Protein AF-A0A6B0X212-F1 (afdb_monomer_lite)

Secondary structure (DSSP, 8-state):
-EEEEEEEEETTEEEEEEEEEEE---SS-EEEEEEEEEES-TT-----EEEE-EEETTTTEEEEEEEE-TTSPPEEEEEEEEEEEETT--EEEEE---TT--SS--SS---PPPPEEEE--SS---SPPEE-GGG-EEEEEESSSSS--S-EEEEEEEEEE-SSS-EEEEEEEEEPTTS-EEEEEEE--HHHHT-SS-SS-TTS-EEEEEEEEEPTTPPPS--EEEEEEEEETT--EEEEE---------------

pLDDT: mean 88.25, std 13.54, range [43.78, 98.25]

Sequence (256 aa):
MKLSLSDAEENGRPYQIVTASWLILEENGIDNVAAALNDQDPETYSRGAWDWGSFDEQTGRATASLIVPDYYVGGMWEVNYIFMQDMALNGRGVYFTRPDHALGEEDIVTDENPATIEIKTKNPDTTPPILDLNRITIAAEPTNPTAPNGETKVDITFRVKDDISGYNSADLWLRDPQGVEHFNGHWISNEEFYKVYFTGDPTAWATYKQTIILPVGSAPGTWGLSEMVVYDKAHNMFRADFTEIVRFEVDSASAK

Foldseek 3Di:
DDWDKDWDDDPNFIWIKIKDKDADDDDQAWDWKKWWKADPDPLALLGTQIFIWDADPVRRMIIGIGIGGLQADWFKMWTQKMKTAGPVGDIDMAGQDDLVDDPDPDPDSPHHHTDIDTGDHDRHDRDAKDWDPVAWDKDKDAPDPVDRQQWIKIKIKTKIAGQAQAWFKKWWWKAAPVRDTDIDIGGDDPVQNPDLGHDDHRRDMDMDMDIDIGDGPGDDDDMDGQKMWTAGSSGHIDIDGPDDDDDDDDDPDDDD

Radius of gyration: 23.56 Å; chains: 1; bounding box: 58×48×90 Å

Structure (mmCIF, N/CA/C/O backbone):
data_AF-A0A6B0X212-F1
#
_entry.id   AF-A0A6B0X212-F1
#
loop_
_atom_site.group_PDB
_atom_site.id
_atom_site.type_symbol
_atom_site.label_atom_id
_atom_site.label_alt_id
_atom_site.label_comp_id
_atom_site.label_asym_id
_atom_site.label_entity_id
_atom_site.label_seq_id
_atom_site.pdbx_PDB_ins_code
_atom_site.Cartn_x
_atom_site.Cartn_y
_atom_site.Cartn_z
_atom_site.occupancy
_atom_site.B_iso_or_equiv
_atom_site.auth_seq_id
_atom_site.auth_comp_id
_atom_site.auth_asym_id
_atom_site.auth_atom_id
_atom_site.pdbx_PDB_model_num
ATOM 1 N N . MET A 1 1 ? -17.410 -8.333 20.102 1.00 88.69 1 MET A N 1
ATOM 2 C CA . MET A 1 1 ? -16.504 -7.185 19.849 1.00 88.69 1 MET A CA 1
ATOM 3 C C . MET A 1 1 ? -17.157 -5.858 20.237 1.00 88.69 1 MET A C 1
ATOM 5 O O . MET A 1 1 ? -18.380 -5.802 20.292 1.00 88.69 1 MET A O 1
ATOM 9 N N . LYS A 1 2 ? -16.382 -4.803 20.518 1.00 93.88 2 LYS A N 1
ATOM 10 C CA . LYS A 1 2 ? -16.868 -3.420 20.672 1.00 93.88 2 LYS A CA 1
ATOM 11 C C . LYS A 1 2 ? -16.060 -2.478 19.784 1.00 93.88 2 LYS A C 1
ATOM 13 O O . LYS A 1 2 ? -14.852 -2.655 19.675 1.00 93.88 2 LYS A O 1
ATOM 18 N N . LEU A 1 3 ? -16.732 -1.482 19.214 1.00 96.31 3 LEU A N 1
ATOM 19 C CA . LEU A 1 3 ? -16.112 -0.414 18.435 1.00 96.31 3 LEU A CA 1
ATOM 20 C C . LEU A 1 3 ? -16.367 0.935 19.100 1.00 96.31 3 LEU A C 1
ATOM 22 O O . LEU A 1 3 ? -17.438 1.160 19.669 1.00 96.31 3 LEU A O 1
ATOM 26 N N . SER A 1 4 ? -15.390 1.827 19.008 1.00 96.62 4 SER A N 1
ATOM 27 C CA . SER A 1 4 ? -15.535 3.238 19.356 1.00 96.62 4 SER A CA 1
ATOM 28 C C . SER A 1 4 ? -14.856 4.112 18.315 1.00 96.62 4 SER A C 1
ATOM 30 O O . SER A 1 4 ? -13.879 3.692 17.701 1.00 96.62 4 SER A O 1
ATOM 32 N N . LEU A 1 5 ? -15.370 5.327 18.150 1.00 96.44 5 LEU A N 1
ATOM 33 C CA . LEU A 1 5 ? -14.860 6.312 17.206 1.00 96.44 5 LEU A CA 1
ATOM 34 C C . LEU A 1 5 ? -14.248 7.484 17.968 1.00 96.44 5 LEU A C 1
ATOM 36 O O . LEU A 1 5 ? -14.839 7.971 18.936 1.00 96.44 5 LEU A O 1
ATOM 40 N N . SER A 1 6 ? -13.101 7.953 17.502 1.00 96.69 6 SER A N 1
ATOM 41 C CA . SER A 1 6 ? -12.493 9.211 17.932 1.00 96.69 6 SER A CA 1
ATOM 42 C C . SER A 1 6 ? -11.953 9.973 16.732 1.00 96.69 6 SER A C 1
ATOM 44 O O . SER A 1 6 ? -11.585 9.361 15.733 1.00 96.69 6 SER A O 1
ATOM 46 N N . ASP A 1 7 ? -11.864 11.292 16.851 1.00 95.69 7 ASP A N 1
ATOM 47 C CA . ASP A 1 7 ? -11.245 12.139 15.835 1.00 95.69 7 ASP A CA 1
ATOM 48 C C . ASP A 1 7 ? -9.779 12.420 16.192 1.00 95.69 7 ASP A C 1
ATOM 50 O O . ASP A 1 7 ? -9.415 12.538 17.366 1.00 95.69 7 ASP A O 1
ATOM 54 N N . ALA A 1 8 ? -8.949 12.554 15.166 1.00 95.69 8 ALA A N 1
ATOM 55 C CA . ALA A 1 8 ? -7.549 12.937 15.251 1.00 95.69 8 ALA A CA 1
ATOM 56 C C . ALA A 1 8 ? -7.197 13.880 14.090 1.00 95.69 8 ALA A C 1
ATOM 58 O O . ALA A 1 8 ? -8.024 14.159 13.220 1.00 95.69 8 ALA A O 1
ATOM 59 N N . GLU A 1 9 ? -5.976 14.408 14.082 1.00 95.06 9 GLU A N 1
ATOM 60 C CA . GLU A 1 9 ? -5.502 15.284 13.013 1.00 95.06 9 GLU A CA 1
ATOM 61 C C . GLU A 1 9 ? -4.035 15.030 12.671 1.00 95.06 9 GLU A C 1
ATOM 63 O O . GLU A 1 9 ? -3.225 14.684 13.529 1.00 95.06 9 GLU A O 1
ATOM 68 N N . GLU A 1 10 ? -3.693 15.221 11.400 1.00 94.19 10 GLU A N 1
ATOM 69 C CA . GLU A 1 10 ? -2.319 15.249 10.909 1.00 94.19 10 GLU A CA 1
ATOM 70 C C . GLU A 1 10 ? -2.162 16.507 10.052 1.00 94.19 10 GLU A C 1
ATOM 72 O O . GLU A 1 10 ? -2.897 16.715 9.087 1.00 94.19 10 GLU A O 1
ATOM 77 N N . ASN A 1 11 ? -1.235 17.392 10.430 1.00 89.38 11 ASN A N 1
ATOM 78 C CA . ASN A 1 11 ? -0.979 18.658 9.728 1.00 89.38 11 ASN A CA 1
ATOM 79 C C . ASN A 1 11 ? -2.241 19.525 9.507 1.00 89.38 11 ASN A C 1
ATOM 81 O O . ASN A 1 11 ? -2.377 20.194 8.483 1.00 89.38 11 ASN A O 1
ATOM 85 N N . GLY A 1 12 ? -3.176 19.512 10.465 1.00 89.56 12 GLY A N 1
ATOM 86 C CA . GLY A 1 12 ? -4.436 20.263 10.402 1.00 89.56 12 GLY A CA 1
ATOM 87 C C . GLY A 1 12 ? -5.517 19.640 9.511 1.00 89.56 12 GLY A C 1
ATOM 88 O O . GLY A 1 12 ? -6.580 20.239 9.342 1.00 89.56 12 GLY A O 1
ATOM 89 N N . ARG A 1 13 ? -5.278 18.449 8.946 1.00 91.50 13 ARG A N 1
ATOM 90 C CA . ARG A 1 13 ? -6.300 17.647 8.266 1.00 91.50 13 ARG A CA 1
ATOM 91 C C . ARG A 1 13 ? -6.891 16.626 9.245 1.00 91.50 13 ARG A C 1
ATOM 93 O O . ARG A 1 13 ? -6.128 15.846 9.820 1.00 91.50 13 ARG A O 1
ATOM 100 N N . PRO A 1 14 ? -8.218 16.614 9.453 1.00 93.38 14 PRO A N 1
ATOM 101 C CA . PRO A 1 14 ? -8.852 15.693 10.389 1.00 93.38 14 PRO A CA 1
ATOM 102 C C . PRO A 1 14 ? -8.937 14.286 9.797 1.00 93.38 14 PRO A C 1
ATOM 104 O O . PRO A 1 14 ? -9.169 14.144 8.604 1.00 93.38 14 PRO A O 1
ATOM 107 N N . TYR A 1 15 ? -8.816 13.252 10.617 1.00 94.12 15 TYR A N 1
ATOM 108 C CA . TYR A 1 15 ? -9.153 11.869 10.271 1.00 94.12 15 TYR A CA 1
ATOM 109 C C . TYR A 1 15 ? -9.834 11.195 11.462 1.00 94.12 15 TYR A C 1
ATOM 111 O O . TYR A 1 15 ? -9.840 11.734 12.570 1.00 94.12 15 TYR A O 1
ATOM 119 N N . GLN A 1 16 ? -10.431 10.028 11.242 1.00 94.75 16 GLN A N 1
ATOM 120 C CA . GLN A 1 16 ? -11.093 9.269 12.298 1.00 94.75 16 GLN A CA 1
ATOM 121 C C . GLN A 1 16 ? -10.261 8.042 12.674 1.00 94.75 16 GLN A C 1
ATOM 123 O O . GLN A 1 16 ? -9.522 7.499 11.857 1.00 94.75 16 GLN A O 1
ATOM 128 N N . ILE A 1 17 ? -10.379 7.597 13.920 1.00 95.75 17 ILE A N 1
ATOM 129 C CA . ILE A 1 17 ? -9.787 6.352 14.409 1.00 95.75 17 ILE A CA 1
ATOM 130 C C . ILE A 1 17 ? -10.921 5.484 14.932 1.00 95.75 17 ILE A C 1
ATOM 132 O O . ILE A 1 17 ? -11.669 5.892 15.827 1.00 95.75 17 ILE A O 1
ATOM 136 N N . VAL A 1 18 ? -11.028 4.278 14.384 1.00 96.38 18 VAL A N 1
ATOM 137 C CA . VAL A 1 18 ? -11.911 3.233 14.891 1.00 96.38 18 VAL A CA 1
ATOM 138 C C . VAL A 1 18 ? -11.101 2.336 15.811 1.00 96.38 18 VAL A C 1
ATOM 140 O O . VAL A 1 18 ? -10.239 1.582 15.369 1.00 96.38 18 VAL A O 1
ATOM 143 N N . THR A 1 19 ? -11.389 2.383 17.107 1.00 97.25 19 THR A N 1
ATOM 144 C CA . THR A 1 19 ? -10.794 1.442 18.056 1.00 97.25 19 THR A CA 1
ATOM 145 C C . THR A 1 19 ? -11.654 0.190 18.128 1.00 97.25 19 THR A C 1
ATOM 147 O O . THR A 1 19 ? -12.768 0.219 18.661 1.00 97.25 19 THR A O 1
ATOM 150 N N . ALA A 1 20 ? -11.128 -0.921 17.618 1.00 96.69 20 ALA A N 1
ATOM 151 C CA . ALA A 1 20 ? -11.705 -2.244 17.809 1.00 96.69 20 ALA A CA 1
ATOM 152 C C . ALA A 1 20 ? -11.208 -2.834 19.128 1.00 96.69 20 ALA A C 1
ATOM 154 O O . ALA A 1 20 ? -10.014 -2.811 19.408 1.00 96.69 20 ALA A O 1
ATOM 155 N N . SER A 1 21 ? -12.118 -3.366 19.946 1.00 96.69 21 SER A N 1
ATOM 156 C CA . SER A 1 21 ? -11.783 -3.983 21.228 1.00 96.69 21 SER A CA 1
ATOM 157 C C . SER A 1 21 ? -12.517 -5.299 21.455 1.00 96.69 21 SER A C 1
ATOM 159 O O . SER A 1 21 ? -13.740 -5.401 21.295 1.00 96.69 21 SER A O 1
ATOM 161 N N . TRP A 1 22 ? -11.776 -6.312 21.891 1.00 95.00 22 TRP A N 1
ATOM 162 C CA . TRP A 1 22 ? -12.303 -7.634 22.217 1.00 95.00 22 TRP A CA 1
ATOM 163 C C . TRP A 1 22 ? -11.584 -8.232 23.426 1.00 95.00 22 TRP A C 1
ATOM 165 O O . TRP A 1 22 ? -10.601 -7.680 23.918 1.00 95.00 22 TRP A O 1
ATOM 175 N N . LEU A 1 23 ? -12.147 -9.311 23.966 1.00 94.44 23 LEU A N 1
ATOM 176 C CA . LEU A 1 23 ? -11.561 -10.042 25.084 1.00 94.44 23 LEU A CA 1
ATOM 177 C C . LEU A 1 23 ? -10.884 -11.299 24.553 1.00 94.44 23 LEU A C 1
ATOM 179 O O . LEU A 1 23 ? -11.430 -11.949 23.662 1.00 94.44 23 LEU A O 1
ATOM 183 N N . ILE A 1 24 ? -9.737 -11.634 25.130 1.00 92.38 24 ILE A N 1
ATOM 184 C CA . ILE A 1 24 ? -9.010 -12.868 24.851 1.00 92.38 24 ILE A CA 1
ATOM 185 C C . ILE A 1 24 ? -8.876 -13.637 26.162 1.00 92.38 24 ILE A C 1
ATOM 187 O O . ILE A 1 24 ? -8.541 -13.064 27.199 1.00 92.38 24 ILE A O 1
ATOM 191 N N . LEU A 1 25 ? -9.175 -14.932 26.109 1.00 88.94 25 LEU A N 1
ATOM 192 C CA . LEU A 1 25 ? -8.943 -15.867 27.202 1.00 88.94 25 LEU A CA 1
ATOM 193 C C . LEU A 1 25 ? -7.722 -16.706 26.831 1.00 88.94 25 LEU A C 1
ATOM 195 O O . LEU A 1 25 ? -7.846 -17.652 26.061 1.00 88.94 25 LEU A O 1
ATOM 199 N N . GLU A 1 26 ? -6.563 -16.322 27.353 1.00 86.94 26 GLU A N 1
ATOM 200 C CA . GLU A 1 26 ? -5.292 -17.016 27.149 1.00 86.94 26 GLU A CA 1
ATOM 201 C C . GLU A 1 26 ? -4.531 -17.058 28.477 1.00 86.94 26 GLU A C 1
ATOM 203 O O . GLU A 1 26 ? -4.425 -16.044 29.168 1.00 86.94 26 GLU A O 1
ATOM 208 N N . GLU A 1 27 ? -4.029 -18.234 28.850 1.00 85.12 27 GLU A N 1
ATOM 209 C CA . GLU A 1 27 ? -3.325 -18.453 30.120 1.00 85.12 27 GLU A CA 1
ATOM 210 C C . GLU A 1 27 ? -1.816 -18.198 29.998 1.00 85.12 27 GLU A C 1
ATOM 212 O O . GLU A 1 27 ? -1.161 -17.891 30.994 1.00 85.12 27 GLU A O 1
ATOM 217 N N . ASN A 1 28 ? -1.262 -18.299 28.787 1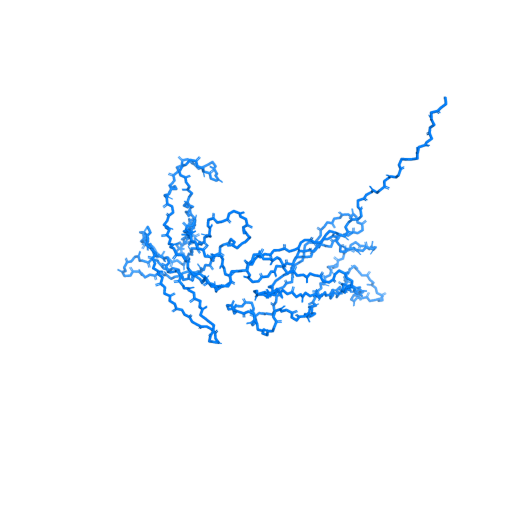.00 87.00 28 ASN A N 1
ATOM 218 C CA . ASN A 1 28 ? 0.176 -18.232 28.517 1.00 87.00 28 ASN A CA 1
ATOM 219 C C . ASN A 1 28 ? 0.649 -16.865 27.992 1.00 87.00 28 ASN A C 1
ATOM 221 O O . ASN A 1 28 ? 1.817 -16.718 27.631 1.00 87.00 28 ASN A O 1
ATOM 225 N N . GLY A 1 29 ? -0.238 -15.866 27.970 1.00 90.25 29 GLY A N 1
ATOM 226 C CA . GLY A 1 29 ? 0.038 -14.528 27.447 1.00 90.25 29 GLY A CA 1
ATOM 227 C C . GLY A 1 29 ? -0.115 -14.416 25.927 1.00 90.25 29 GLY A C 1
ATOM 228 O O . GLY A 1 29 ? -0.214 -15.410 25.207 1.00 90.25 29 GLY A O 1
ATOM 229 N N . ILE A 1 30 ? -0.132 -13.176 25.443 1.00 95.38 30 ILE A N 1
ATOM 230 C CA . ILE A 1 30 ? -0.378 -12.827 24.039 1.00 95.38 30 ILE A CA 1
ATOM 231 C C . ILE A 1 30 ? 0.830 -12.082 23.481 1.00 95.38 30 ILE A C 1
ATOM 233 O O . ILE A 1 30 ? 1.271 -11.104 24.078 1.00 95.38 30 ILE A O 1
ATOM 237 N N . ASP A 1 31 ? 1.326 -12.543 22.334 1.00 94.81 31 ASP A N 1
ATOM 238 C CA . ASP A 1 31 ? 2.423 -11.905 21.604 1.00 94.81 31 ASP A CA 1
ATOM 239 C C . ASP A 1 31 ? 1.881 -10.788 20.710 1.00 94.81 31 ASP A C 1
ATOM 241 O O . ASP A 1 31 ? 2.249 -9.625 20.857 1.00 94.81 31 ASP A O 1
ATOM 245 N N . ASN A 1 32 ? 0.928 -11.119 19.830 1.00 95.38 32 ASN A N 1
ATOM 246 C CA . ASN A 1 32 ? 0.399 -10.175 18.850 1.00 95.38 32 ASN A CA 1
ATOM 247 C C . ASN A 1 32 ? -1.119 -10.253 18.725 1.00 95.38 32 ASN A C 1
ATOM 249 O O . ASN A 1 32 ? -1.733 -11.321 18.790 1.00 95.38 32 ASN A O 1
ATOM 253 N N . VAL A 1 33 ? -1.719 -9.098 18.453 1.00 96.81 33 VAL A N 1
ATOM 254 C CA . VAL A 1 33 ? -3.123 -8.969 18.065 1.00 96.81 33 VAL A CA 1
ATOM 255 C C . VAL A 1 33 ? -3.237 -8.005 16.899 1.00 96.81 33 VAL A C 1
ATOM 257 O O . VAL A 1 33 ? -2.440 -7.080 16.793 1.00 96.81 33 VAL A O 1
ATOM 260 N N . ALA A 1 34 ? -4.226 -8.188 16.036 1.00 96.62 34 ALA A N 1
ATOM 261 C CA . ALA A 1 34 ? -4.519 -7.242 14.966 1.00 96.62 34 ALA A CA 1
ATOM 262 C C . ALA A 1 34 ? -5.995 -7.287 14.581 1.00 96.62 34 ALA A C 1
ATOM 264 O O . ALA A 1 34 ? -6.696 -8.255 14.891 1.00 96.62 34 ALA A O 1
ATOM 265 N N . ALA A 1 35 ? -6.456 -6.246 13.896 1.00 95.00 35 ALA A N 1
ATOM 266 C CA . ALA A 1 35 ? -7.803 -6.181 13.348 1.00 95.00 35 ALA A CA 1
ATOM 267 C C . ALA A 1 35 ? -7.795 -5.584 11.939 1.00 95.00 35 ALA A C 1
ATOM 269 O O . ALA A 1 35 ? -6.934 -4.767 11.611 1.00 95.00 35 ALA A O 1
ATOM 270 N N . ALA A 1 36 ? -8.785 -5.977 11.140 1.00 92.31 36 ALA A N 1
ATOM 271 C CA . ALA A 1 36 ? -9.079 -5.391 9.840 1.00 92.31 36 ALA A CA 1
ATOM 272 C C . ALA A 1 36 ? -10.505 -4.823 9.834 1.00 92.31 36 ALA A C 1
ATOM 274 O O . ALA A 1 36 ? -11.420 -5.440 10.387 1.00 92.31 36 ALA A O 1
ATOM 275 N N . LEU A 1 37 ? -10.687 -3.661 9.214 1.00 91.50 37 LEU A N 1
ATOM 276 C CA . LEU A 1 37 ? -11.970 -2.976 9.082 1.00 91.50 37 LEU A CA 1
ATOM 277 C C . LEU A 1 37 ? -12.198 -2.567 7.632 1.00 91.50 37 LEU A C 1
ATOM 279 O O . LEU A 1 37 ? -11.421 -1.783 7.096 1.00 91.50 37 LEU A O 1
ATOM 283 N N . ASN A 1 38 ? -13.294 -3.032 7.042 1.00 89.00 38 ASN A N 1
ATOM 284 C CA . ASN A 1 38 ? -13.667 -2.735 5.662 1.00 89.00 38 ASN A CA 1
ATOM 285 C C . ASN A 1 38 ? -14.917 -1.857 5.603 1.00 89.00 38 ASN A C 1
ATOM 287 O O . ASN A 1 38 ? -15.789 -1.952 6.470 1.00 89.00 38 ASN A O 1
ATOM 291 N N . ASP A 1 39 ? -15.034 -1.050 4.554 1.00 87.31 39 ASP A N 1
ATOM 292 C CA . ASP A 1 39 ? -16.306 -0.461 4.161 1.00 87.31 39 ASP A CA 1
ATOM 293 C C . ASP A 1 39 ? -17.233 -1.516 3.523 1.00 87.31 39 ASP A C 1
ATOM 295 O O . ASP A 1 39 ? -16.821 -2.627 3.177 1.00 87.31 39 ASP A O 1
ATOM 299 N N . GLN A 1 40 ? -18.515 -1.173 3.393 1.00 81.81 40 GLN A N 1
ATOM 300 C CA . GLN A 1 40 ? -19.524 -2.019 2.748 1.00 81.81 40 GLN A CA 1
ATOM 301 C C . GLN A 1 40 ? -19.828 -1.614 1.293 1.00 81.81 40 GLN A C 1
ATOM 303 O O . GLN A 1 40 ? -20.794 -2.129 0.724 1.00 81.81 40 GLN A O 1
ATOM 308 N N . ASP A 1 41 ? -19.069 -0.692 0.692 1.00 77.56 41 ASP A N 1
ATOM 309 C CA . ASP A 1 41 ? -19.287 -0.235 -0.680 1.00 77.56 41 ASP A CA 1
ATOM 310 C C . ASP A 1 41 ? -18.523 -1.133 -1.677 1.00 77.56 41 ASP A C 1
ATOM 312 O O . ASP A 1 41 ? -17.294 -1.080 -1.775 1.00 77.56 41 ASP A O 1
ATOM 316 N N . PRO A 1 42 ? -19.227 -1.984 -2.450 1.00 69.94 42 PRO A N 1
ATOM 317 C CA . PRO A 1 42 ? -18.582 -2.924 -3.363 1.00 69.94 42 PRO A CA 1
ATOM 318 C C . PRO A 1 42 ? -17.893 -2.245 -4.554 1.00 69.94 42 PRO A C 1
ATOM 320 O O . PRO A 1 42 ? -17.119 -2.909 -5.246 1.00 69.94 42 PRO A O 1
ATOM 323 N N . GLU A 1 43 ? -18.181 -0.967 -4.809 1.00 69.12 43 GLU A N 1
ATOM 324 C CA . GLU A 1 43 ? -17.611 -0.201 -5.919 1.00 69.12 43 GLU A CA 1
ATOM 325 C C . GLU A 1 43 ? -16.242 0.404 -5.571 1.00 69.12 43 GLU A C 1
ATOM 327 O O . GLU A 1 43 ? -15.585 0.972 -6.444 1.00 69.12 43 GLU A O 1
ATOM 332 N N . THR A 1 44 ? -15.786 0.277 -4.320 1.00 64.62 44 THR A N 1
ATOM 333 C CA . THR A 1 44 ? -14.507 0.839 -3.877 1.00 64.62 44 THR A CA 1
ATOM 334 C C . THR A 1 44 ? -13.416 -0.226 -3.767 1.00 64.62 44 THR A C 1
ATOM 336 O O . THR A 1 44 ? -13.650 -1.412 -3.497 1.00 64.62 44 THR A O 1
ATOM 339 N N . TYR A 1 45 ? -12.175 0.213 -3.977 1.00 59.94 45 TYR A N 1
ATOM 340 C CA . TYR A 1 45 ? -10.981 -0.581 -3.686 1.00 59.94 45 TYR A CA 1
ATOM 341 C C . TYR A 1 45 ? -10.407 -0.282 -2.296 1.00 59.94 45 TYR A C 1
ATOM 343 O O . TYR A 1 45 ? -9.402 -0.893 -1.929 1.00 59.94 45 TYR A O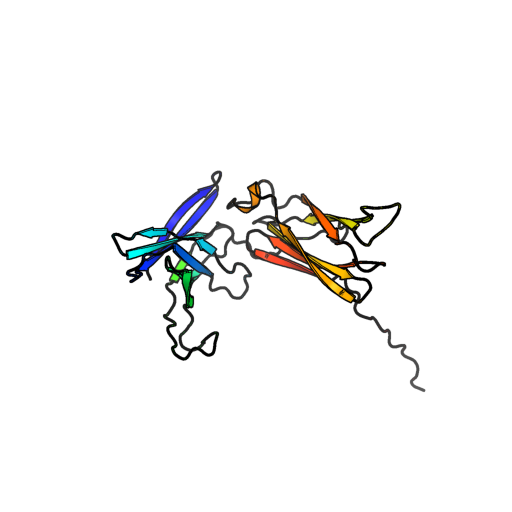 1
ATOM 351 N N . SER A 1 46 ? -11.054 0.598 -1.516 1.00 56.22 46 SER A N 1
ATOM 352 C CA . SER A 1 46 ? -10.637 1.044 -0.178 1.00 56.22 46 SER A CA 1
ATOM 353 C C . SER A 1 46 ? -10.861 -0.036 0.886 1.00 56.22 46 SER A C 1
ATOM 355 O O . SER A 1 46 ? -11.468 0.160 1.932 1.00 56.22 46 SER A O 1
ATOM 357 N N . ARG A 1 47 ? -10.364 -1.239 0.607 1.00 63.59 47 ARG A N 1
ATOM 358 C CA . ARG A 1 47 ? -10.531 -2.403 1.460 1.00 63.59 47 ARG A CA 1
ATOM 359 C C . ARG A 1 47 ? -9.488 -2.360 2.556 1.00 63.59 47 ARG A C 1
ATOM 361 O O . ARG A 1 47 ? -8.332 -2.714 2.327 1.00 63.59 47 ARG A O 1
ATOM 368 N N . GLY A 1 48 ? -9.929 -2.003 3.750 1.00 71.00 48 GLY A N 1
ATOM 369 C CA . GLY A 1 48 ? -9.226 -2.393 4.956 1.00 71.00 48 GLY A CA 1
ATOM 370 C C . GLY A 1 48 ? -8.343 -1.302 5.523 1.00 71.00 48 GLY A C 1
ATOM 371 O O . GLY A 1 48 ? -7.213 -1.117 5.082 1.00 71.00 48 GLY A O 1
ATOM 372 N N . ALA A 1 49 ? -8.794 -0.688 6.611 1.00 79.56 49 ALA A N 1
ATOM 373 C CA . ALA A 1 49 ? -7.850 -0.266 7.630 1.00 79.56 49 ALA A CA 1
ATOM 374 C C . ALA A 1 49 ? -7.370 -1.529 8.363 1.00 79.56 49 ALA A C 1
ATOM 376 O O . ALA A 1 49 ? -8.185 -2.303 8.869 1.00 79.56 49 ALA A O 1
ATOM 377 N N . TRP A 1 50 ? -6.058 -1.748 8.406 1.00 90.06 50 TRP A N 1
ATOM 378 C CA . TRP A 1 50 ? -5.424 -2.811 9.184 1.00 90.06 50 TRP A CA 1
ATOM 379 C C . TRP A 1 50 ? -4.453 -2.187 10.170 1.00 90.06 50 TRP A C 1
ATOM 381 O O . TRP A 1 50 ? -3.654 -1.335 9.783 1.00 90.06 50 TRP A O 1
ATOM 391 N N . ASP A 1 51 ? -4.475 -2.654 11.415 1.00 93.62 51 ASP A N 1
ATOM 392 C CA . ASP A 1 51 ? -3.440 -2.288 12.372 1.00 93.62 51 ASP A CA 1
ATOM 393 C C . ASP A 1 51 ? -3.128 -3.424 13.345 1.00 93.62 51 ASP A C 1
ATOM 395 O O . ASP A 1 51 ? -3.999 -4.222 13.722 1.00 93.62 51 ASP A O 1
ATOM 399 N N . TRP A 1 52 ? -1.866 -3.458 13.768 1.00 95.25 52 TRP A N 1
ATOM 400 C CA . TRP A 1 52 ? -1.456 -4.232 14.927 1.00 95.25 52 TRP A CA 1
ATOM 401 C C . TRP A 1 52 ? -1.963 -3.537 16.185 1.00 95.25 52 TRP A C 1
ATOM 403 O O . TRP A 1 52 ? -1.958 -2.317 16.312 1.00 95.25 52 TRP A O 1
ATOM 413 N N . GLY A 1 53 ? -2.440 -4.332 17.125 1.00 95.12 53 GLY A N 1
ATOM 414 C CA . GLY A 1 53 ? -2.998 -3.846 18.366 1.00 95.12 53 GLY A CA 1
ATOM 415 C C . GLY A 1 53 ? -2.092 -4.084 19.564 1.00 95.12 53 GLY A C 1
ATOM 416 O O . GLY A 1 53 ? -0.945 -4.513 19.465 1.00 95.12 53 GLY A O 1
ATOM 417 N N . SER A 1 54 ? -2.660 -3.828 20.730 1.00 96.00 54 SER A N 1
ATOM 418 C CA . SER A 1 54 ? -2.069 -4.099 22.031 1.00 96.00 54 SER A CA 1
ATOM 419 C C . SER A 1 54 ? -2.992 -4.982 22.860 1.00 96.00 54 SER A C 1
ATOM 421 O O . SER A 1 54 ? -4.210 -5.008 22.656 1.00 96.00 54 SER A O 1
ATOM 423 N N . PHE A 1 55 ? -2.402 -5.707 23.807 1.00 96.25 55 PHE A N 1
ATOM 424 C CA . PHE A 1 55 ? -3.112 -6.550 24.757 1.00 96.25 55 PHE A CA 1
ATOM 425 C C . PHE A 1 55 ? -2.820 -6.102 26.190 1.00 96.25 55 PHE A C 1
ATOM 427 O O . PHE A 1 55 ? -1.671 -5.876 26.564 1.00 96.25 55 PHE A O 1
ATOM 434 N N . ASP A 1 56 ? -3.873 -5.975 26.991 1.00 94.75 56 ASP A N 1
ATOM 435 C CA . ASP A 1 56 ? -3.800 -5.713 28.423 1.00 94.75 56 ASP A CA 1
ATOM 436 C C . ASP A 1 56 ? -4.096 -7.001 29.202 1.00 94.75 56 ASP A C 1
ATOM 438 O O . ASP A 1 56 ? -5.250 -7.432 29.299 1.00 94.75 56 ASP A O 1
ATOM 442 N N . GLU A 1 57 ? -3.052 -7.587 29.793 1.00 91.06 57 GLU A N 1
ATOM 443 C CA . GLU A 1 57 ? -3.125 -8.819 30.588 1.00 91.06 57 GLU A CA 1
ATOM 444 C C . GLU A 1 57 ? -4.020 -8.692 31.829 1.00 91.06 57 GLU A C 1
ATOM 446 O O . GLU A 1 57 ? -4.634 -9.671 32.248 1.00 91.06 57 GLU A O 1
ATOM 451 N N . GLN A 1 58 ? -4.135 -7.499 32.428 1.00 90.75 58 GLN A N 1
ATOM 452 C CA . GLN A 1 58 ? -4.920 -7.321 33.656 1.00 90.75 58 GLN A CA 1
ATOM 453 C C . GLN A 1 58 ? -6.419 -7.404 33.382 1.00 90.75 58 GLN A C 1
ATOM 455 O O . GLN A 1 58 ? -7.190 -7.862 34.228 1.00 90.75 58 GLN A O 1
ATOM 460 N N . THR A 1 59 ? -6.837 -6.929 32.209 1.00 93.50 59 THR A N 1
ATOM 461 C CA . THR A 1 59 ? -8.246 -6.899 31.806 1.00 93.50 59 THR A CA 1
ATOM 462 C C . THR A 1 59 ? -8.603 -7.970 30.776 1.00 93.50 59 THR A C 1
ATOM 464 O O . THR A 1 59 ? -9.789 -8.148 30.484 1.00 93.50 59 THR A O 1
ATOM 467 N N . GLY A 1 60 ? -7.605 -8.678 30.236 1.00 93.81 60 GLY A N 1
ATOM 468 C CA . GLY A 1 60 ? -7.755 -9.641 29.145 1.00 93.81 60 GLY A CA 1
ATOM 469 C C . GLY A 1 60 ? -8.218 -8.987 27.842 1.00 93.81 60 GLY A C 1
ATOM 470 O O . GLY A 1 60 ? -8.905 -9.622 27.041 1.00 93.81 60 GLY A O 1
ATOM 471 N N . ARG A 1 61 ? -7.941 -7.691 27.651 1.00 96.12 61 ARG A N 1
ATOM 472 C CA . ARG A 1 61 ? -8.503 -6.892 26.558 1.00 96.12 61 ARG A CA 1
ATOM 473 C C . ARG A 1 61 ? -7.468 -6.635 25.477 1.00 96.12 61 ARG A C 1
ATOM 475 O O . ARG A 1 61 ? -6.428 -6.048 25.741 1.00 96.12 61 ARG A O 1
ATOM 482 N N . ALA A 1 62 ? -7.823 -6.984 24.248 1.00 96.94 62 ALA A N 1
ATOM 483 C CA . ALA A 1 62 ? -7.114 -6.561 23.053 1.00 96.94 62 ALA A CA 1
ATOM 484 C C . ALA A 1 62 ? -7.751 -5.296 22.461 1.00 96.94 62 ALA A C 1
ATOM 486 O O . ALA A 1 62 ? -8.977 -5.109 22.531 1.00 96.94 62 ALA A O 1
ATOM 487 N N . THR A 1 63 ? -6.918 -4.434 21.882 1.00 97.31 63 THR A N 1
ATOM 488 C CA . THR A 1 63 ? -7.332 -3.216 21.175 1.00 97.31 63 THR A CA 1
ATOM 489 C C . THR A 1 63 ? -6.490 -2.968 19.934 1.00 97.31 63 THR A C 1
ATOM 491 O O . THR A 1 63 ? -5.273 -3.034 20.034 1.00 97.31 63 THR A O 1
ATOM 494 N N . ALA A 1 64 ? -7.109 -2.605 18.811 1.00 97.25 64 ALA A N 1
ATOM 495 C CA . ALA A 1 64 ? -6.428 -2.143 17.595 1.00 97.25 64 ALA A CA 1
ATOM 496 C C . ALA A 1 64 ? -7.007 -0.792 17.141 1.00 97.25 64 ALA A C 1
ATOM 498 O O . ALA A 1 64 ? -8.219 -0.578 17.256 1.00 97.25 64 ALA A O 1
ATOM 499 N N . SER A 1 65 ? -6.148 0.110 16.657 1.00 96.31 65 SER A N 1
ATOM 500 C CA . SER A 1 65 ? -6.502 1.489 16.291 1.00 96.31 65 SER A CA 1
ATOM 501 C C . SER A 1 65 ? -6.493 1.662 14.777 1.00 96.31 65 SER A C 1
ATOM 503 O O . SER A 1 65 ? -5.470 1.917 14.162 1.00 96.31 65 SER A O 1
ATOM 505 N N . LEU A 1 66 ? -7.662 1.544 14.165 1.00 95.00 66 LEU A N 1
ATOM 506 C CA . LEU A 1 66 ? -7.800 1.500 12.716 1.00 95.00 66 LEU A CA 1
ATOM 507 C C . LEU A 1 66 ? -8.008 2.923 12.191 1.00 95.00 66 LEU A C 1
ATOM 509 O O . LEU A 1 66 ? -9.020 3.562 12.491 1.00 95.00 66 LEU A O 1
ATOM 513 N N . ILE A 1 67 ? -7.020 3.437 11.460 1.00 93.81 67 ILE A N 1
ATOM 514 C CA . ILE A 1 67 ? -7.029 4.799 10.915 1.00 93.81 67 ILE A CA 1
ATOM 515 C C . ILE A 1 67 ? -7.960 4.862 9.702 1.00 93.81 67 ILE A C 1
ATOM 517 O O . ILE A 1 67 ? -7.850 4.058 8.782 1.00 93.81 67 ILE A O 1
ATOM 521 N N . VAL A 1 68 ? -8.849 5.853 9.696 1.00 93.44 68 VAL A N 1
ATOM 522 C CA . VAL A 1 68 ? -9.813 6.130 8.628 1.00 93.44 68 VAL A CA 1
ATOM 523 C C . VAL A 1 68 ? -9.628 7.585 8.169 1.00 93.44 68 VAL A C 1
ATOM 525 O O . VAL A 1 68 ? -10.175 8.508 8.787 1.00 93.44 68 VAL A O 1
ATOM 528 N N . PRO A 1 69 ? -8.806 7.823 7.130 1.00 93.50 69 PRO A N 1
ATOM 529 C CA . PRO A 1 69 ? -8.570 9.149 6.560 1.00 93.50 69 PRO A CA 1
ATOM 530 C C . PRO A 1 69 ? -9.838 9.799 5.986 1.00 93.50 69 PRO A C 1
ATOM 532 O O . PRO A 1 69 ? -10.812 9.123 5.659 1.00 93.50 69 PRO A O 1
ATOM 535 N N . ASP A 1 70 ? -9.819 11.122 5.790 1.00 92.50 70 ASP A N 1
ATOM 536 C CA . ASP A 1 70 ? -10.964 11.860 5.227 1.00 92.50 70 ASP A CA 1
ATOM 537 C C . ASP A 1 70 ? -11.281 11.551 3.754 1.00 92.50 70 ASP A C 1
ATOM 539 O O . ASP A 1 70 ? -12.358 11.933 3.279 1.00 92.50 70 ASP A O 1
ATOM 543 N N . TYR A 1 71 ? -10.360 10.861 3.076 1.00 92.44 71 TYR A N 1
ATOM 544 C CA . TYR A 1 71 ? -10.487 10.382 1.704 1.00 92.44 71 TYR A CA 1
ATOM 545 C C . TYR A 1 71 ? -11.005 8.950 1.581 1.00 92.44 71 TYR A C 1
ATOM 547 O O . TYR A 1 71 ? -11.264 8.495 0.476 1.00 92.44 71 TYR A O 1
ATOM 555 N N . TYR A 1 72 ? -11.221 8.236 2.684 1.00 91.88 72 TYR A N 1
ATOM 556 C CA . TYR A 1 72 ? -11.956 6.974 2.625 1.00 91.88 72 TYR A CA 1
ATOM 557 C C . TYR A 1 72 ? -13.449 7.221 2.388 1.00 91.88 72 TYR A C 1
ATOM 559 O O . TYR A 1 72 ? -13.985 8.290 2.703 1.00 91.88 72 TYR A O 1
ATOM 567 N N . VAL A 1 73 ? -14.148 6.234 1.831 1.00 89.31 73 VAL A N 1
ATOM 568 C CA . VAL A 1 73 ? -15.594 6.334 1.608 1.00 89.31 73 VAL A CA 1
ATOM 569 C C . VAL A 1 73 ? -16.339 6.248 2.940 1.00 89.31 73 VAL A C 1
ATOM 571 O O . VAL A 1 73 ? -16.133 5.347 3.751 1.00 89.31 73 VAL A O 1
ATOM 574 N N . GLY A 1 74 ? -17.199 7.232 3.203 1.00 90.25 74 GLY A N 1
ATOM 575 C CA . GLY A 1 74 ? -18.069 7.227 4.376 1.00 90.25 74 GLY A CA 1
ATOM 576 C C . GLY A 1 74 ? -19.180 6.186 4.242 1.00 90.25 74 GLY A C 1
ATOM 577 O O . GLY A 1 74 ? -19.525 5.764 3.144 1.00 90.25 74 GLY A O 1
ATOM 578 N N . GLY A 1 75 ? -19.792 5.796 5.355 1.00 91.12 75 GLY A N 1
ATOM 579 C CA . GLY A 1 75 ? -20.846 4.784 5.363 1.00 91.12 75 GLY A CA 1
ATOM 580 C C . GLY A 1 75 ? -20.701 3.816 6.524 1.00 91.12 75 GLY A C 1
ATOM 581 O O . GLY A 1 75 ? -20.056 4.119 7.526 1.00 91.12 75 GLY A O 1
ATOM 582 N N . MET A 1 76 ? -21.323 2.647 6.402 1.00 91.25 76 MET A N 1
ATOM 583 C CA . MET A 1 76 ? -21.166 1.585 7.391 1.00 91.25 76 MET A CA 1
ATOM 584 C C . MET A 1 76 ? -19.881 0.813 7.115 1.00 91.25 76 MET A C 1
ATOM 586 O O . MET A 1 76 ? -19.695 0.290 6.021 1.00 91.25 76 MET A O 1
ATOM 590 N N . TRP A 1 77 ? -19.021 0.750 8.124 1.00 91.62 77 TRP A N 1
ATOM 591 C CA . TRP A 1 77 ? -17.798 -0.042 8.126 1.00 91.62 77 TRP A CA 1
ATOM 592 C C . TRP A 1 77 ? -17.938 -1.188 9.117 1.00 91.62 77 TRP A C 1
ATOM 594 O O . TRP A 1 77 ? -18.652 -1.068 10.118 1.00 91.62 77 TRP A O 1
ATOM 604 N N . GLU A 1 78 ? -17.256 -2.294 8.856 1.00 90.06 78 GLU A N 1
ATOM 605 C CA . GLU A 1 78 ? -17.375 -3.523 9.625 1.00 90.06 78 GLU A CA 1
ATOM 606 C C . GLU A 1 78 ? -16.010 -4.150 9.910 1.00 90.06 78 GLU A C 1
ATOM 608 O O . GLU A 1 78 ? -15.129 -4.174 9.050 1.00 90.06 78 GLU A O 1
ATOM 613 N N . VAL A 1 79 ? -15.811 -4.641 11.138 1.00 90.75 79 VAL A N 1
ATOM 614 C CA . VAL A 1 79 ? -14.608 -5.421 11.459 1.00 90.75 79 VAL A CA 1
ATOM 615 C C . VAL A 1 79 ? -14.819 -6.817 10.916 1.00 90.75 79 VAL A C 1
ATOM 617 O O . VAL A 1 79 ? -15.595 -7.583 11.482 1.00 90.75 79 VAL A O 1
ATOM 620 N N . ASN A 1 80 ? -14.140 -7.132 9.819 1.00 87.06 80 ASN A N 1
ATOM 621 C CA . ASN A 1 80 ? -14.298 -8.390 9.096 1.00 87.06 80 ASN A CA 1
ATOM 622 C C . ASN A 1 80 ? -13.279 -9.452 9.528 1.00 87.06 80 ASN A C 1
ATOM 624 O O . ASN A 1 80 ? -13.427 -10.621 9.170 1.00 87.06 80 ASN A O 1
ATOM 628 N N . TYR A 1 81 ? -12.231 -9.067 10.261 1.00 88.75 81 TYR A N 1
ATOM 629 C CA . TYR A 1 81 ? -11.204 -10.001 10.705 1.00 88.75 81 TYR A CA 1
ATOM 630 C C . TYR A 1 81 ? -10.459 -9.517 11.951 1.00 88.75 81 TYR A C 1
ATOM 632 O O . TYR A 1 81 ? -10.157 -8.330 12.088 1.00 88.75 81 TYR A O 1
ATOM 640 N N . ILE A 1 82 ? -10.106 -10.457 12.828 1.00 92.25 82 ILE A N 1
ATOM 641 C CA . ILE A 1 82 ? -9.081 -10.273 13.861 1.00 92.25 82 ILE A CA 1
ATOM 642 C C . ILE A 1 82 ? -8.054 -11.393 13.817 1.00 92.25 82 ILE A C 1
ATOM 644 O O . ILE A 1 82 ? -8.363 -12.535 13.482 1.00 92.25 82 ILE A O 1
ATOM 648 N N . PHE A 1 83 ? -6.841 -11.067 14.241 1.00 92.81 83 PHE A N 1
ATOM 649 C CA . PHE A 1 83 ? -5.765 -12.018 14.466 1.00 92.81 83 PHE A CA 1
ATOM 650 C C . PHE A 1 83 ? -5.316 -11.964 15.920 1.00 92.81 83 PHE A C 1
ATOM 652 O O . PHE A 1 83 ? -5.263 -10.891 16.524 1.00 92.81 83 PHE A O 1
ATOM 659 N N . MET A 1 84 ? -5.001 -13.128 16.478 1.00 93.88 84 MET A N 1
ATOM 660 C CA . MET A 1 84 ? -4.482 -13.293 17.831 1.00 93.88 84 MET A CA 1
ATOM 661 C C . MET A 1 84 ? -3.392 -14.360 17.806 1.00 93.88 84 MET A C 1
ATOM 663 O O . MET A 1 84 ? -3.568 -15.400 17.172 1.00 93.88 84 MET A O 1
ATOM 667 N N . GLN A 1 85 ? -2.289 -14.116 18.503 1.00 94.50 85 GLN A N 1
ATOM 668 C CA . GLN A 1 85 ? -1.171 -15.045 18.611 1.00 94.50 85 GLN A CA 1
ATOM 669 C C . GLN A 1 85 ? -0.667 -15.091 20.049 1.00 94.50 85 GLN A C 1
ATOM 671 O O . GLN A 1 85 ? -0.423 -14.047 20.653 1.00 94.50 85 GLN A O 1
ATOM 676 N N . ASP A 1 86 ? -0.519 -16.297 20.590 1.00 94.25 86 ASP A N 1
ATOM 677 C CA . ASP A 1 86 ? 0.042 -16.499 21.926 1.00 94.25 86 ASP A CA 1
ATOM 678 C C . ASP A 1 86 ? 1.580 -16.377 21.936 1.00 94.25 86 ASP A C 1
ATOM 680 O O . ASP A 1 86 ? 2.241 -16.351 20.895 1.00 94.25 86 ASP A O 1
ATOM 684 N N . MET A 1 87 ? 2.169 -16.344 23.133 1.00 94.50 87 MET A N 1
ATOM 685 C CA . MET A 1 87 ? 3.629 -16.295 23.323 1.00 94.50 87 MET A CA 1
ATOM 686 C C . MET A 1 87 ? 4.376 -17.540 22.809 1.00 94.50 87 MET A C 1
ATOM 688 O O . MET A 1 87 ? 5.600 -17.512 22.663 1.00 94.50 87 MET A O 1
ATOM 692 N N . ALA A 1 88 ? 3.667 -18.642 22.552 1.00 94.31 88 ALA A N 1
ATOM 693 C CA . ALA A 1 88 ? 4.207 -19.857 21.946 1.00 94.31 88 ALA A CA 1
ATOM 694 C C . ALA A 1 88 ? 4.074 -19.860 20.409 1.00 94.31 88 ALA A C 1
ATOM 696 O O . ALA A 1 88 ? 4.438 -20.847 19.766 1.00 94.31 88 ALA A O 1
ATOM 697 N N . LEU A 1 89 ? 3.621 -18.742 19.828 1.00 92.31 89 LEU A N 1
ATOM 698 C CA . LEU A 1 89 ? 3.399 -18.504 18.404 1.00 92.31 89 LEU A CA 1
ATOM 699 C C . LEU A 1 89 ? 2.233 -19.291 17.791 1.00 92.31 89 LEU A C 1
ATOM 701 O O . LEU A 1 89 ? 2.110 -19.335 16.562 1.00 92.31 89 LEU A O 1
ATOM 705 N N . ASN A 1 90 ? 1.333 -19.846 18.605 1.00 90.81 90 ASN A N 1
ATOM 706 C CA . ASN A 1 90 ? 0.076 -20.395 18.113 1.00 90.81 90 ASN A CA 1
ATOM 707 C C . ASN A 1 90 ? -0.849 -19.234 17.735 1.00 90.81 90 ASN A C 1
ATOM 709 O O . ASN A 1 90 ? -1.297 -18.464 18.585 1.00 90.81 90 ASN A O 1
ATOM 713 N N . GLY A 1 91 ? -1.104 -19.091 16.436 1.00 89.25 91 GLY A N 1
ATOM 714 C CA . GLY A 1 91 ? -1.946 -18.036 15.882 1.00 89.25 91 GLY A CA 1
ATOM 715 C C . GLY A 1 91 ? -3.340 -18.535 15.522 1.00 89.25 91 GLY A C 1
ATOM 716 O O . GLY A 1 91 ? -3.494 -19.631 14.980 1.00 89.25 91 GLY A O 1
ATOM 717 N N . ARG A 1 92 ? -4.351 -17.699 15.752 1.00 87.62 92 ARG A N 1
ATOM 718 C CA . ARG A 1 92 ? -5.704 -17.887 15.229 1.00 87.62 92 ARG A CA 1
ATOM 719 C C . ARG A 1 92 ? -6.225 -16.591 14.618 1.00 87.62 92 ARG A C 1
ATOM 721 O O . ARG A 1 92 ? -6.264 -15.550 15.274 1.00 87.62 92 ARG A O 1
ATOM 728 N N . GLY A 1 93 ? -6.654 -16.687 13.364 1.00 86.81 93 GLY A N 1
ATOM 729 C CA . GLY A 1 93 ? -7.496 -15.690 12.716 1.00 86.81 93 GLY A CA 1
ATOM 730 C C . GLY A 1 93 ? -8.969 -16.011 12.950 1.00 86.81 93 GLY A C 1
ATOM 731 O O . GLY A 1 93 ? -9.348 -17.181 12.971 1.00 86.81 93 GLY A O 1
ATOM 732 N N . VAL A 1 94 ? -9.794 -14.988 13.145 1.00 85.19 94 VAL A N 1
ATOM 733 C CA . VAL A 1 94 ? -11.255 -15.117 13.174 1.00 85.19 94 VAL A CA 1
ATOM 734 C C . VAL A 1 94 ? -11.814 -14.170 12.131 1.00 85.19 94 VAL A C 1
ATOM 736 O O . VAL A 1 94 ? -11.604 -12.959 12.218 1.00 85.19 94 VAL A O 1
ATOM 739 N N . TYR A 1 95 ? -12.514 -14.731 11.151 1.00 82.06 95 TYR A N 1
ATOM 740 C CA . TYR A 1 95 ? -13.269 -13.961 10.179 1.00 82.06 95 TYR A CA 1
ATOM 741 C C . TYR A 1 95 ? -14.667 -13.688 10.729 1.00 82.06 95 TYR A C 1
ATOM 743 O O . TYR A 1 95 ? -15.317 -14.557 11.303 1.00 82.06 95 TYR A O 1
ATOM 751 N N . PHE A 1 96 ? -15.132 -12.461 10.544 1.00 81.00 96 PHE A N 1
ATOM 752 C CA . PHE A 1 96 ? -16.504 -12.070 10.830 1.00 81.00 96 PHE A CA 1
ATOM 753 C C . PHE A 1 96 ? -17.248 -11.981 9.504 1.00 81.00 96 PHE A C 1
ATOM 755 O O . PHE A 1 96 ? -17.470 -10.894 8.970 1.00 81.00 96 PHE A O 1
ATOM 762 N N . THR A 1 97 ? -17.544 -13.138 8.914 1.00 68.31 97 THR A N 1
ATOM 763 C CA . THR A 1 97 ? -18.381 -13.194 7.715 1.00 68.31 97 THR A CA 1
ATOM 764 C C . THR A 1 97 ? -19.852 -13.320 8.102 1.00 68.31 97 THR A C 1
ATOM 766 O O . THR A 1 97 ? -20.213 -13.544 9.261 1.00 68.31 97 THR A O 1
ATOM 769 N N . ARG A 1 98 ? -20.742 -13.163 7.118 1.00 58.00 98 ARG A N 1
ATOM 770 C CA . ARG A 1 98 ? -22.124 -13.596 7.311 1.00 58.00 98 ARG A CA 1
ATOM 771 C C . ARG A 1 98 ? -22.113 -15.126 7.456 1.00 58.00 98 ARG A C 1
ATOM 773 O O . ARG A 1 98 ? -21.499 -15.788 6.623 1.00 58.00 98 ARG A O 1
ATOM 780 N N . PRO A 1 99 ? -22.807 -15.703 8.453 1.00 51.72 99 PRO A N 1
ATOM 781 C CA . PRO A 1 99 ? -22.727 -17.132 8.784 1.00 51.72 99 PRO A CA 1
ATOM 782 C C . PRO A 1 99 ? -23.197 -18.096 7.671 1.00 51.72 99 PRO A C 1
ATOM 784 O O . PRO A 1 99 ? -23.174 -19.310 7.862 1.00 51.72 99 PRO A O 1
ATOM 787 N N . ASP A 1 100 ? -23.636 -17.585 6.517 1.00 52.06 100 ASP A N 1
ATOM 788 C CA . ASP A 1 100 ? -23.985 -18.324 5.302 1.00 52.06 100 ASP A CA 1
ATOM 789 C C . ASP A 1 100 ? -22.846 -18.419 4.261 1.00 52.06 100 ASP A C 1
ATOM 791 O O . ASP A 1 100 ? -23.011 -19.106 3.250 1.00 52.06 100 ASP A O 1
ATOM 795 N N . HIS A 1 101 ? -21.685 -17.799 4.505 1.00 47.44 101 HIS A N 1
ATOM 796 C CA . HIS A 1 101 ? -20.562 -17.745 3.565 1.00 47.44 101 HIS A CA 1
ATOM 797 C C . HIS A 1 101 ? -19.206 -18.025 4.236 1.00 47.44 101 HIS A C 1
ATOM 799 O O . HIS A 1 101 ? -18.379 -17.131 4.391 1.00 47.44 101 HIS A O 1
ATOM 805 N N . ALA A 1 102 ? -18.940 -19.291 4.568 1.00 48.38 102 ALA A N 1
ATOM 806 C CA . ALA A 1 102 ? -17.606 -19.712 4.995 1.00 48.38 102 ALA A CA 1
ATOM 807 C C . ALA A 1 102 ? -16.578 -19.503 3.862 1.00 48.38 102 ALA A C 1
ATOM 809 O O . ALA A 1 102 ? -16.791 -19.940 2.728 1.00 48.38 102 ALA A O 1
ATOM 810 N N . LEU A 1 103 ? -15.444 -18.868 4.173 1.00 49.25 103 LEU A N 1
ATOM 811 C CA . LEU A 1 103 ? -14.312 -18.686 3.250 1.00 49.25 103 LEU A CA 1
ATOM 812 C C . LEU A 1 103 ? -13.330 -19.882 3.250 1.00 49.25 103 LEU A C 1
ATOM 814 O O . LEU A 1 103 ? -12.209 -19.762 2.759 1.00 49.25 103 LEU A O 1
ATOM 818 N N . GLY A 1 104 ? -13.751 -21.048 3.752 1.00 52.78 104 GLY A N 1
ATOM 819 C CA . GLY A 1 104 ? -12.955 -22.277 3.783 1.00 52.78 104 GLY A CA 1
ATOM 820 C C . GLY A 1 104 ? -13.762 -23.517 4.184 1.00 52.78 104 GLY A C 1
ATOM 821 O O . GLY A 1 104 ? -14.903 -23.411 4.633 1.00 52.78 104 GLY A O 1
ATOM 822 N N . GLU A 1 105 ? -13.165 -24.701 4.023 1.00 49.78 105 GLU A N 1
ATOM 823 C CA . GLU A 1 105 ? -13.669 -25.957 4.600 1.00 49.78 105 GLU A CA 1
ATOM 824 C C . GLU A 1 105 ? -13.277 -26.026 6.085 1.00 49.78 105 GLU A C 1
ATOM 826 O O . GLU A 1 105 ? -12.389 -26.782 6.472 1.00 49.78 105 GLU A O 1
ATOM 831 N N . GLU A 1 106 ? -13.884 -25.185 6.924 1.00 55.72 106 GLU A N 1
ATOM 832 C CA . GLU A 1 106 ? -13.720 -25.293 8.376 1.00 55.72 106 GLU A CA 1
ATOM 833 C C . GLU A 1 106 ? -14.855 -26.127 8.986 1.00 55.72 106 GLU A C 1
ATOM 835 O O . GLU A 1 106 ? -16.036 -25.877 8.743 1.00 55.72 106 GLU A O 1
ATOM 840 N N . ASP A 1 107 ? -14.497 -27.110 9.821 1.00 46.94 107 ASP A N 1
ATOM 841 C CA . ASP A 1 107 ? -15.442 -27.998 10.523 1.00 46.94 107 ASP A CA 1
ATOM 842 C C . ASP A 1 107 ? -16.342 -27.251 11.531 1.00 46.94 107 ASP A C 1
ATOM 844 O O . ASP A 1 107 ? -17.344 -27.794 12.008 1.00 46.94 107 ASP A O 1
ATOM 848 N N . ILE A 1 108 ? -15.990 -26.009 11.883 1.00 54.59 108 ILE A N 1
ATOM 849 C CA . ILE A 1 108 ? -16.725 -25.161 12.822 1.00 54.59 108 ILE A CA 1
ATOM 850 C C . ILE A 1 108 ? -16.829 -23.755 12.232 1.00 54.59 108 ILE A C 1
ATOM 852 O O . ILE A 1 108 ? -15.855 -23.011 12.223 1.00 54.59 108 ILE A O 1
ATOM 856 N N . VAL A 1 109 ? -18.034 -23.359 11.823 1.00 56.81 109 VAL A N 1
ATOM 857 C CA . VAL A 1 109 ? -18.342 -21.956 11.521 1.00 56.81 109 VAL A CA 1
ATOM 858 C C . VAL A 1 109 ? -18.330 -21.186 12.844 1.00 56.81 109 VAL A C 1
ATOM 860 O O . VAL A 1 109 ? -19.306 -21.211 13.594 1.00 56.81 109 VAL A O 1
ATOM 863 N N . THR A 1 110 ? -17.200 -20.555 13.172 1.00 57.34 110 THR A N 1
ATOM 864 C CA . THR A 1 110 ? -17.096 -19.608 14.299 1.00 57.34 110 THR A CA 1
ATOM 865 C C . THR A 1 110 ? -17.406 -18.169 13.898 1.00 57.34 110 THR A C 1
ATOM 867 O O . THR A 1 110 ? -17.226 -17.262 14.707 1.00 57.34 110 THR A O 1
ATOM 870 N N . ASP A 1 111 ? -17.864 -17.969 12.664 1.00 63.50 111 ASP A N 1
ATOM 871 C CA . ASP A 1 111 ? -18.115 -16.654 12.096 1.00 63.50 111 ASP A CA 1
ATOM 872 C C . ASP A 1 111 ? -19.274 -15.988 12.841 1.00 63.50 111 ASP A C 1
ATOM 874 O O . ASP A 1 111 ? -20.434 -16.411 12.794 1.00 63.50 111 ASP A O 1
ATOM 878 N N . GLU A 1 112 ? -18.931 -14.948 13.593 1.00 68.62 112 GLU A N 1
ATOM 879 C CA . GLU A 1 112 ? -19.896 -14.055 14.211 1.00 68.62 112 GLU A CA 1
ATOM 880 C C . GLU A 1 112 ? -20.240 -12.931 13.232 1.00 68.62 112 GLU A C 1
ATOM 882 O O . GLU A 1 112 ? -19.410 -12.511 12.424 1.00 68.62 112 GLU A O 1
ATOM 887 N N . ASN A 1 113 ? -21.450 -12.378 13.353 1.00 77.75 113 ASN A N 1
ATOM 888 C CA . ASN A 1 113 ? -21.784 -11.157 12.627 1.00 77.75 113 ASN A CA 1
ATOM 889 C C . ASN A 1 113 ? -20.769 -10.054 12.974 1.00 77.75 113 ASN A C 1
ATOM 891 O O . ASN A 1 113 ? -20.482 -9.848 14.162 1.00 77.75 113 ASN A O 1
ATOM 895 N N . PRO A 1 114 ? -20.272 -9.306 11.977 1.00 85.62 114 PRO A N 1
ATOM 896 C CA . PRO A 1 114 ? -19.263 -8.296 12.222 1.00 85.62 114 PRO A CA 1
ATOM 897 C C . PRO A 1 114 ? -19.831 -7.155 13.066 1.00 85.62 114 PRO A C 1
ATOM 899 O O . PRO A 1 114 ? -20.998 -6.764 12.951 1.00 85.62 114 PRO A O 1
ATOM 902 N N . ALA A 1 115 ? -18.989 -6.599 13.936 1.00 90.81 115 ALA A N 1
ATOM 903 C CA . ALA A 1 115 ? -19.313 -5.341 14.587 1.00 90.81 115 ALA A CA 1
ATOM 904 C C . ALA A 1 115 ? -19.220 -4.219 13.552 1.00 90.81 115 ALA A C 1
ATOM 906 O O . ALA A 1 115 ? -18.232 -4.130 12.825 1.00 90.81 115 ALA A O 1
ATOM 907 N N . THR A 1 116 ? -20.232 -3.356 13.520 1.00 92.94 116 THR A N 1
ATOM 908 C CA . THR A 1 116 ? -20.338 -2.282 12.529 1.00 92.94 116 THR A CA 1
ATOM 909 C C . THR A 1 116 ? -20.295 -0.904 13.178 1.00 92.94 116 THR A C 1
ATOM 911 O O . THR A 1 116 ? -20.790 -0.730 14.295 1.00 92.94 116 THR A O 1
ATOM 914 N N . ILE A 1 117 ? -19.792 0.095 12.460 1.00 94.38 117 ILE A N 1
ATOM 915 C CA . ILE A 1 117 ? -19.778 1.498 12.883 1.00 94.38 117 ILE A CA 1
ATOM 916 C C . ILE A 1 117 ? -20.041 2.428 11.692 1.00 94.38 117 ILE A C 1
ATOM 918 O O . ILE A 1 117 ? -19.634 2.134 10.573 1.00 94.38 117 ILE A O 1
ATOM 922 N N . GLU A 1 118 ? -20.752 3.535 11.919 1.00 94.50 118 GLU A N 1
ATOM 923 C CA . GLU A 1 118 ? -20.981 4.558 10.889 1.00 94.50 118 GLU A CA 1
ATOM 924 C C . GLU A 1 118 ? -19.787 5.527 10.848 1.00 94.50 118 GLU A C 1
ATOM 926 O O . GLU A 1 118 ? -19.478 6.180 11.848 1.00 94.50 118 GLU A O 1
ATOM 931 N N . ILE A 1 119 ? -19.148 5.637 9.686 1.00 92.06 119 ILE A N 1
ATOM 932 C CA . ILE A 1 119 ? -18.036 6.541 9.380 1.00 92.06 119 ILE A CA 1
ATOM 933 C C . ILE A 1 119 ? -18.539 7.713 8.546 1.00 92.06 119 ILE A C 1
ATOM 935 O O . ILE A 1 119 ? -19.343 7.543 7.628 1.00 92.06 119 ILE A O 1
ATOM 939 N N . LYS A 1 120 ? -18.043 8.920 8.843 1.00 87.25 120 LYS A N 1
ATOM 940 C CA . LYS A 1 120 ? -18.433 10.147 8.137 1.00 87.25 120 LYS A CA 1
ATOM 941 C C . LYS A 1 120 ? -17.201 10.877 7.643 1.00 87.25 120 LYS A C 1
ATOM 943 O O . LYS A 1 120 ? -16.610 11.682 8.359 1.00 87.25 120 LYS A O 1
ATOM 948 N N . THR A 1 121 ? -16.871 10.643 6.383 1.00 85.69 121 THR A N 1
ATOM 949 C CA . THR A 1 121 ? -15.809 11.358 5.682 1.00 85.69 121 THR A CA 1
ATOM 950 C C . THR A 1 121 ? -16.377 12.508 4.852 1.00 85.69 121 THR A C 1
ATOM 952 O O . THR A 1 121 ? -17.578 12.577 4.576 1.00 85.69 121 THR A O 1
ATOM 955 N N . LYS A 1 122 ? -15.526 13.484 4.521 1.00 86.00 122 LYS A N 1
ATOM 956 C CA . LYS A 1 122 ? -15.936 14.719 3.828 1.00 86.00 122 LYS A CA 1
ATOM 957 C C . LYS A 1 122 ? -15.410 14.816 2.403 1.00 86.00 122 LYS A C 1
ATOM 959 O O . LYS A 1 122 ? -15.931 15.633 1.649 1.00 86.00 122 LYS A O 1
ATOM 964 N N . ASN A 1 123 ? -14.385 14.043 2.061 1.00 90.75 123 ASN A N 1
ATOM 965 C CA . ASN A 1 123 ? -13.678 14.168 0.797 1.00 90.75 123 ASN A CA 1
ATOM 966 C C . ASN A 1 123 ? -13.307 12.792 0.220 1.00 90.75 123 ASN A C 1
ATOM 968 O O . ASN A 1 123 ? -12.128 12.571 -0.037 1.00 90.75 123 ASN A O 1
ATOM 972 N N . PRO A 1 124 ? -14.276 11.865 0.074 1.00 91.69 124 PRO A N 1
ATOM 973 C CA . PRO A 1 124 ? -13.992 10.501 -0.352 1.00 91.69 124 PRO A CA 1
ATOM 974 C C . PRO A 1 124 ? -13.322 10.476 -1.727 1.00 91.69 124 PRO A C 1
ATOM 976 O O . PRO A 1 124 ? -13.780 11.141 -2.657 1.00 91.69 124 PRO A O 1
ATOM 979 N N . ASP A 1 125 ? -12.276 9.671 -1.839 1.00 92.94 125 ASP A N 1
ATOM 980 C CA . ASP A 1 125 ? -11.543 9.406 -3.062 1.00 92.94 125 ASP A CA 1
ATOM 981 C C . ASP A 1 125 ? -11.875 8.001 -3.562 1.00 92.94 125 ASP A C 1
ATOM 983 O O . ASP A 1 125 ? -11.648 6.996 -2.890 1.00 92.94 125 ASP A O 1
ATOM 987 N N . THR A 1 126 ? -12.446 7.951 -4.758 1.00 90.94 126 THR A N 1
ATOM 988 C CA . THR A 1 126 ? -12.849 6.714 -5.442 1.00 90.94 126 THR A CA 1
ATOM 989 C C . THR A 1 126 ? -12.246 6.634 -6.838 1.00 90.94 126 THR A C 1
ATOM 991 O O . THR A 1 126 ? -12.621 5.763 -7.627 1.00 90.94 126 THR A O 1
ATOM 994 N N . THR A 1 127 ? -11.358 7.570 -7.189 1.00 93.56 127 THR A N 1
ATOM 995 C CA . THR A 1 127 ? -10.807 7.642 -8.536 1.00 93.56 127 THR A CA 1
ATOM 996 C C . THR A 1 127 ? -9.383 7.105 -8.542 1.00 93.56 127 THR A C 1
ATOM 998 O O . THR A 1 127 ? -8.611 7.413 -7.649 1.00 93.56 127 THR A O 1
ATOM 1001 N N . PRO A 1 128 ? -9.010 6.265 -9.519 1.00 95.12 128 PRO A N 1
ATOM 1002 C CA . PRO A 1 128 ? -7.641 5.788 -9.612 1.00 95.12 128 PRO A CA 1
ATOM 1003 C C . PRO A 1 128 ? -6.620 6.895 -9.895 1.00 95.12 128 PRO A C 1
ATOM 1005 O O . PRO A 1 128 ? -6.914 7.812 -10.676 1.00 95.12 128 PRO A O 1
ATOM 1008 N N . PRO A 1 129 ? -5.364 6.716 -9.447 1.00 96.94 129 PRO A N 1
ATOM 1009 C CA . PRO A 1 129 ? -4.279 7.596 -9.846 1.00 96.94 129 PRO A CA 1
ATOM 1010 C C . PRO A 1 129 ? -4.014 7.490 -11.352 1.00 96.94 129 PRO A C 1
ATOM 1012 O O . PRO A 1 129 ? -4.214 6.457 -11.998 1.00 96.94 129 PRO A O 1
ATOM 1015 N N . ILE A 1 130 ? -3.494 8.567 -11.935 1.00 98.25 130 ILE A N 1
ATOM 1016 C CA . ILE A 1 130 ? -3.197 8.659 -13.364 1.00 98.25 130 ILE A CA 1
ATOM 1017 C C . ILE A 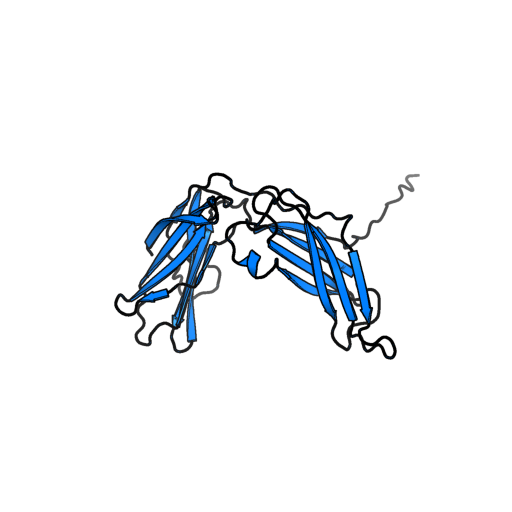1 130 ? -1.702 8.428 -13.591 1.00 98.25 130 ILE A C 1
ATOM 1019 O O . ILE A 1 130 ? -0.867 9.244 -13.196 1.00 98.25 130 ILE A O 1
ATOM 1023 N N . LEU A 1 131 ? -1.370 7.354 -14.310 1.00 98.06 131 LEU A N 1
ATOM 1024 C CA . LEU A 1 131 ? -0.024 7.061 -14.814 1.00 98.06 131 LEU A CA 1
ATOM 1025 C C . LEU A 1 131 ? 0.201 7.710 -16.193 1.00 98.06 131 LEU A C 1
ATOM 1027 O O . LEU A 1 131 ? -0.563 7.490 -17.133 1.00 98.06 131 LEU A O 1
ATOM 1031 N N . ASP A 1 132 ? 1.283 8.477 -16.352 1.00 97.62 132 ASP A N 1
ATOM 1032 C CA . ASP A 1 132 ? 1.685 9.024 -17.655 1.00 97.62 132 ASP A CA 1
ATOM 1033 C C . ASP A 1 132 ? 2.396 7.951 -18.492 1.00 97.62 132 ASP A C 1
ATOM 1035 O O . ASP A 1 132 ? 3.618 7.782 -18.426 1.00 97.62 132 ASP A O 1
ATOM 1039 N N . LEU A 1 133 ? 1.624 7.241 -19.318 1.00 94.44 133 LEU A N 1
ATOM 1040 C CA . LEU A 1 133 ? 2.126 6.176 -20.196 1.00 94.44 133 LEU A CA 1
ATOM 1041 C C . LEU A 1 133 ? 3.208 6.654 -21.185 1.00 94.44 133 LEU A C 1
ATOM 1043 O O . LEU A 1 133 ? 4.012 5.853 -21.650 1.00 94.44 133 LEU A O 1
ATOM 1047 N N . ASN A 1 134 ? 3.284 7.959 -21.481 1.00 94.19 134 ASN A N 1
ATOM 1048 C CA . ASN A 1 134 ? 4.298 8.537 -22.375 1.00 94.19 134 ASN A CA 1
ATOM 1049 C C . ASN A 1 134 ? 5.574 8.984 -21.634 1.00 94.19 134 ASN A C 1
ATOM 1051 O O . ASN A 1 134 ? 6.466 9.606 -22.232 1.00 94.19 134 ASN A O 1
ATOM 1055 N N . ARG A 1 135 ? 5.649 8.744 -20.320 1.00 95.12 135 ARG A N 1
ATOM 1056 C CA . ARG A 1 135 ? 6.766 9.125 -19.442 1.00 95.12 135 ARG A CA 1
ATOM 1057 C C . ARG A 1 135 ? 7.241 7.962 -18.573 1.00 95.12 135 ARG A C 1
ATOM 1059 O O . ARG A 1 135 ? 7.724 8.176 -17.463 1.00 95.12 135 ARG A O 1
ATOM 1066 N N . ILE A 1 136 ? 7.160 6.750 -19.112 1.00 95.75 136 ILE A N 1
ATOM 1067 C CA . ILE A 1 136 ? 7.818 5.568 -18.556 1.00 95.75 136 ILE A CA 1
ATOM 1068 C C . ILE A 1 136 ? 9.155 5.395 -19.280 1.00 95.75 136 ILE A C 1
ATOM 1070 O O . ILE A 1 136 ? 9.203 5.393 -20.510 1.00 95.75 136 ILE A O 1
ATOM 1074 N N . THR A 1 137 ? 10.251 5.285 -18.531 1.00 95.06 137 THR A N 1
ATOM 1075 C CA . THR A 1 137 ? 11.576 4.995 -19.096 1.00 95.06 137 THR A CA 1
ATOM 1076 C C . THR A 1 137 ? 12.208 3.819 -18.375 1.00 95.06 137 THR A C 1
ATOM 1078 O O . THR A 1 137 ? 12.026 3.662 -17.171 1.00 95.06 137 THR A O 1
ATOM 1081 N N . ILE A 1 138 ? 12.923 2.984 -19.126 1.00 95.25 138 ILE A N 1
ATOM 1082 C CA . ILE A 1 138 ? 13.628 1.808 -18.620 1.00 95.25 138 ILE A CA 1
ATOM 1083 C C . ILE A 1 138 ? 15.046 1.865 -19.178 1.00 95.25 138 ILE A C 1
ATOM 1085 O O . ILE A 1 138 ? 15.236 1.934 -20.393 1.00 95.25 138 ILE A O 1
ATOM 1089 N N . ALA A 1 139 ? 16.036 1.845 -18.295 1.00 94.31 139 ALA A N 1
ATOM 1090 C CA . ALA A 1 139 ? 17.445 1.750 -18.643 1.00 94.31 139 ALA A CA 1
ATOM 1091 C C . ALA A 1 139 ? 18.040 0.520 -17.958 1.00 94.31 139 ALA A C 1
ATOM 1093 O O . ALA A 1 139 ? 17.847 0.329 -16.763 1.00 94.31 139 ALA A O 1
ATOM 1094 N N . ALA A 1 140 ? 18.761 -0.309 -18.706 1.00 93.56 140 ALA A N 1
ATOM 1095 C CA . ALA A 1 140 ? 19.379 -1.520 -18.183 1.00 93.56 140 ALA A CA 1
ATOM 1096 C C . ALA A 1 140 ? 20.870 -1.545 -18.524 1.00 93.56 140 ALA A C 1
ATOM 1098 O O . ALA A 1 140 ? 21.253 -1.333 -19.676 1.00 93.56 140 ALA A O 1
ATOM 1099 N N . GLU A 1 141 ? 21.703 -1.816 -17.524 1.00 94.00 141 GLU A N 1
ATOM 1100 C CA . GLU A 1 141 ? 23.156 -1.910 -17.655 1.00 94.00 141 GLU A CA 1
ATOM 1101 C C . GLU A 1 141 ? 23.680 -3.168 -16.937 1.00 94.00 141 GLU A C 1
ATOM 1103 O O . GLU A 1 141 ? 23.341 -3.391 -15.770 1.00 94.00 141 GLU A O 1
ATOM 1108 N N . PRO A 1 142 ? 24.492 -4.022 -17.593 1.00 94.44 142 PRO A N 1
ATOM 1109 C CA . PRO A 1 142 ? 25.158 -5.124 -16.906 1.00 94.44 142 PRO A CA 1
ATOM 1110 C C . PRO A 1 142 ? 26.031 -4.584 -15.773 1.00 94.44 142 PRO A C 1
ATOM 1112 O O . PRO A 1 142 ? 26.822 -3.663 -15.989 1.00 94.44 142 PRO A O 1
ATOM 1115 N N . THR A 1 143 ? 25.949 -5.177 -14.584 1.00 95.06 143 THR A N 1
ATOM 1116 C CA . THR A 1 143 ? 26.809 -4.777 -13.454 1.00 95.06 143 THR A CA 1
ATOM 1117 C C . THR A 1 143 ? 28.269 -5.177 -13.689 1.00 95.06 143 THR A C 1
ATOM 1119 O O . THR A 1 143 ? 29.184 -4.533 -13.175 1.00 95.06 143 THR A O 1
ATOM 1122 N N . ASN A 1 144 ? 28.496 -6.197 -14.528 1.00 91.81 144 ASN A N 1
ATOM 1123 C CA . ASN A 1 144 ? 29.807 -6.625 -15.010 1.00 91.81 144 ASN A CA 1
ATOM 1124 C C . ASN A 1 144 ? 29.905 -6.534 -16.551 1.00 91.81 144 ASN A C 1
ATOM 1126 O O . ASN A 1 144 ? 29.663 -7.525 -17.244 1.00 91.81 144 ASN A O 1
ATOM 1130 N N . PRO A 1 145 ? 30.276 -5.367 -17.118 1.00 90.12 145 PRO A N 1
ATOM 1131 C CA . PRO A 1 145 ? 30.291 -5.161 -18.570 1.00 90.12 145 PRO A CA 1
ATOM 1132 C C . PRO A 1 145 ? 31.336 -5.989 -19.331 1.00 90.12 145 PRO A C 1
ATOM 1134 O O . PRO A 1 145 ? 31.143 -6.287 -20.507 1.00 90.12 145 PRO A O 1
ATOM 1137 N N . THR A 1 146 ? 32.461 -6.335 -18.699 1.00 92.12 146 THR A N 1
ATOM 1138 C CA . THR A 1 146 ? 33.572 -7.042 -19.363 1.00 92.12 146 THR A CA 1
ATOM 1139 C C . THR A 1 146 ? 33.399 -8.557 -19.352 1.00 92.12 146 THR A C 1
ATOM 1141 O O . THR A 1 146 ? 33.933 -9.235 -20.229 1.00 92.12 146 THR A O 1
ATOM 1144 N N . ALA A 1 147 ? 32.635 -9.086 -18.395 1.00 91.06 147 ALA A N 1
ATOM 1145 C CA . ALA A 1 147 ? 32.234 -10.486 -18.338 1.00 91.06 147 ALA A CA 1
ATOM 1146 C C . ALA A 1 147 ? 30.778 -10.609 -17.847 1.00 91.06 147 ALA A C 1
ATOM 1148 O O . ALA A 1 147 ? 30.555 -10.974 -16.688 1.00 91.06 147 ALA A O 1
ATOM 1149 N N . PRO A 1 148 ? 29.782 -10.307 -18.706 1.00 89.50 148 PRO A N 1
ATOM 1150 C CA . PRO A 1 148 ? 28.376 -10.375 -18.326 1.00 89.50 148 PRO A CA 1
ATOM 1151 C C . PRO A 1 148 ? 28.004 -11.775 -17.838 1.00 89.50 148 PRO A C 1
ATOM 1153 O O . PRO A 1 148 ? 28.169 -12.765 -18.547 1.00 89.50 148 PRO A O 1
ATOM 1156 N N . ASN A 1 149 ? 27.487 -11.849 -16.617 1.00 93.00 149 ASN A N 1
ATOM 1157 C CA . ASN A 1 149 ? 27.055 -13.084 -15.960 1.00 93.00 149 ASN A CA 1
ATOM 1158 C C . ASN A 1 149 ? 25.530 -13.113 -15.746 1.00 93.00 149 ASN A C 1
ATOM 1160 O O . ASN A 1 149 ? 25.040 -13.887 -14.930 1.00 93.00 149 ASN A O 1
ATOM 1164 N N . GLY A 1 150 ? 24.790 -12.249 -16.447 1.00 90.44 150 GLY A N 1
ATOM 1165 C CA . GLY A 1 150 ? 23.344 -12.061 -16.299 1.00 90.44 150 GLY A CA 1
ATOM 1166 C C . GLY A 1 150 ? 22.952 -11.015 -15.252 1.00 90.44 150 GLY A C 1
ATOM 1167 O O . GLY A 1 150 ? 21.862 -10.458 -15.352 1.00 90.44 150 GLY A O 1
ATOM 1168 N N . GLU A 1 151 ? 23.832 -10.674 -14.305 1.00 96.12 151 GLU A N 1
ATOM 1169 C CA . GLU A 1 151 ? 23.523 -9.635 -13.322 1.00 96.12 151 GLU A CA 1
ATOM 1170 C C . GLU A 1 151 ? 23.432 -8.256 -13.995 1.00 96.12 151 GLU A C 1
ATOM 1172 O O . GLU A 1 151 ? 24.355 -7.808 -14.685 1.00 96.12 151 GLU A O 1
ATOM 1177 N N . THR A 1 152 ? 22.282 -7.602 -13.839 1.00 95.44 152 THR A N 1
ATOM 1178 C CA . THR A 1 152 ? 21.935 -6.383 -14.582 1.00 95.44 152 THR A CA 1
ATOM 1179 C C . THR A 1 152 ? 21.197 -5.420 -13.670 1.00 95.44 152 THR A C 1
ATOM 1181 O O . THR A 1 152 ? 20.206 -5.792 -13.043 1.00 95.44 152 THR A O 1
ATOM 1184 N N . LYS A 1 153 ? 21.649 -4.168 -13.618 1.00 96.94 153 LYS A N 1
ATOM 1185 C CA . LYS A 1 153 ? 20.926 -3.091 -12.950 1.00 96.94 153 LYS A CA 1
ATOM 1186 C C . LYS A 1 153 ? 19.911 -2.501 -13.922 1.00 96.94 153 LYS A C 1
ATOM 1188 O O . LYS A 1 153 ? 20.279 -2.053 -15.006 1.00 96.94 153 LYS A O 1
ATOM 1193 N N . VAL A 1 154 ? 18.648 -2.488 -13.520 1.00 97.25 154 VAL A N 1
ATOM 1194 C CA . VAL A 1 154 ? 17.520 -1.956 -14.284 1.00 97.25 154 VAL A CA 1
ATOM 1195 C C . VAL A 1 154 ? 16.937 -0.771 -13.523 1.00 97.25 154 VAL A C 1
ATOM 1197 O O . VAL A 1 154 ? 16.420 -0.923 -12.421 1.00 97.25 154 VAL A O 1
ATOM 1200 N N . ASP A 1 155 ? 17.034 0.415 -14.111 1.00 97.62 155 ASP A N 1
ATOM 1201 C CA . ASP A 1 155 ? 16.458 1.659 -13.616 1.00 97.62 155 ASP A CA 1
ATOM 1202 C C . ASP A 1 155 ? 15.158 1.945 -14.382 1.00 97.62 155 ASP A C 1
ATOM 1204 O O . ASP A 1 155 ? 15.179 2.177 -15.591 1.00 97.62 155 ASP A O 1
ATOM 1208 N N . ILE A 1 156 ? 14.028 1.955 -13.677 1.00 97.25 156 ILE A N 1
ATOM 1209 C CA . ILE A 1 156 ? 12.706 2.286 -14.216 1.00 97.25 156 ILE A CA 1
ATOM 1210 C C . ILE A 1 156 ? 12.276 3.630 -13.635 1.00 97.25 156 ILE A C 1
ATOM 1212 O O . ILE A 1 156 ? 12.310 3.817 -12.421 1.00 97.25 156 ILE A O 1
ATOM 1216 N N . THR A 1 157 ? 11.848 4.565 -14.478 1.00 98.06 157 THR A N 1
ATOM 1217 C CA . THR A 1 157 ? 11.226 5.819 -14.036 1.00 98.06 157 THR A CA 1
ATOM 1218 C C . THR A 1 157 ? 9.822 5.933 -14.586 1.00 98.06 157 THR A C 1
ATOM 1220 O O . THR A 1 157 ? 9.608 5.658 -15.765 1.00 98.06 157 THR A O 1
ATOM 1223 N N . PHE A 1 158 ? 8.896 6.432 -13.783 1.00 98.00 158 PHE A N 1
ATOM 1224 C CA . PHE A 1 158 ? 7.511 6.634 -14.188 1.00 98.00 158 PHE A CA 1
ATOM 1225 C C . PHE A 1 158 ? 6.936 7.869 -13.499 1.00 98.00 158 PHE A C 1
ATOM 1227 O O . PHE A 1 158 ? 7.503 8.372 -12.527 1.00 98.00 158 PHE A O 1
ATOM 1234 N N . ARG A 1 159 ? 5.827 8.390 -14.024 1.00 97.69 159 ARG A N 1
ATOM 1235 C CA . ARG A 1 159 ? 5.228 9.639 -13.550 1.00 97.69 159 ARG A CA 1
ATOM 1236 C C . ARG A 1 159 ? 3.759 9.432 -13.219 1.00 97.69 159 ARG A C 1
ATOM 1238 O O . ARG A 1 159 ? 3.017 8.930 -14.059 1.00 97.69 159 ARG A O 1
ATOM 1245 N N . VAL A 1 160 ? 3.358 9.831 -12.017 1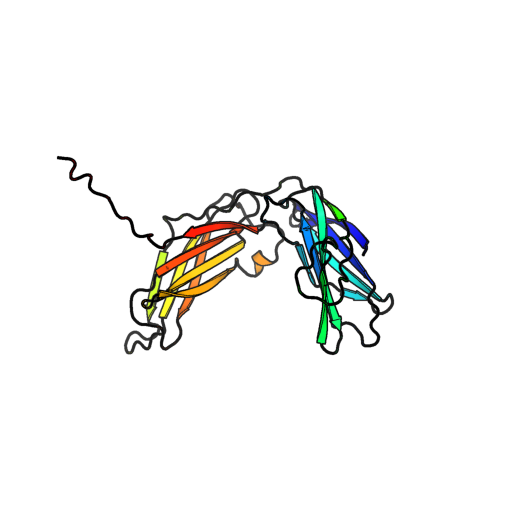.00 98.19 160 VAL A N 1
ATOM 1246 C CA . VAL A 1 160 ? 2.000 9.642 -11.490 1.00 98.19 160 VAL A CA 1
ATOM 1247 C C . VAL A 1 160 ? 1.492 10.958 -10.918 1.00 98.19 160 VAL A C 1
ATOM 1249 O O . VAL A 1 160 ? 2.275 11.782 -10.441 1.00 98.19 160 VAL A O 1
ATOM 1252 N N . LYS A 1 161 ? 0.186 11.167 -11.008 1.00 98.00 161 LYS A N 1
ATOM 1253 C CA . LYS A 1 161 ? -0.556 12.139 -10.206 1.00 98.00 161 LYS A CA 1
ATOM 1254 C C . LYS A 1 161 ? -1.866 11.508 -9.768 1.00 98.00 161 LYS A C 1
ATOM 1256 O O . LYS A 1 161 ? -2.280 10.506 -10.344 1.00 98.00 161 LYS A O 1
ATOM 1261 N N . ASP A 1 162 ? -2.526 12.149 -8.834 1.00 98.12 162 ASP A N 1
ATOM 1262 C CA . ASP A 1 162 ? -3.808 11.730 -8.295 1.00 98.12 162 ASP A CA 1
ATOM 1263 C C . ASP A 1 162 ? -4.725 12.948 -8.114 1.00 98.12 162 ASP A C 1
ATOM 1265 O O . ASP A 1 162 ? -4.267 14.076 -8.295 1.00 98.12 162 ASP A O 1
ATOM 1269 N N . ASP A 1 163 ? -6.013 12.783 -7.832 1.00 96.69 163 ASP A N 1
ATOM 1270 C CA . ASP A 1 163 ? -6.897 13.928 -7.594 1.00 96.69 163 ASP A CA 1
ATOM 1271 C C . ASP A 1 163 ? -7.035 14.294 -6.106 1.00 96.69 163 ASP A C 1
ATOM 1273 O O . ASP A 1 163 ? -7.179 15.487 -5.807 1.00 96.69 163 ASP A O 1
ATOM 1277 N N . ILE A 1 164 ? -6.935 13.330 -5.179 1.00 95.44 164 ILE A N 1
ATOM 1278 C CA . ILE A 1 164 ? -7.218 13.539 -3.752 1.00 95.44 164 ILE A CA 1
ATOM 1279 C C . ILE A 1 164 ? -6.193 12.876 -2.818 1.00 95.44 164 ILE A C 1
ATOM 1281 O O . ILE A 1 164 ? -5.569 13.581 -2.012 1.00 95.44 164 ILE A O 1
ATOM 1285 N N . SER A 1 165 ? -6.072 11.548 -2.825 1.00 94.56 165 SER A N 1
ATOM 1286 C CA . SER A 1 165 ? -5.345 10.799 -1.790 1.00 94.56 165 SER A CA 1
ATOM 1287 C C . SER A 1 165 ? -3.837 10.716 -2.038 1.00 94.56 165 SER A C 1
ATOM 1289 O O . SER A 1 165 ? -3.068 10.582 -1.082 1.00 94.56 165 SER A O 1
ATOM 1291 N N . GLY A 1 166 ? -3.398 10.907 -3.283 1.00 96.19 166 GLY A N 1
ATOM 1292 C CA . GLY A 1 166 ? -1.993 10.898 -3.682 1.00 96.19 166 GLY A CA 1
ATOM 1293 C C . GLY A 1 166 ? -1.431 9.493 -3.902 1.00 96.19 166 GLY A C 1
ATOM 1294 O O . GLY A 1 166 ? -1.968 8.499 -3.432 1.00 96.19 166 GLY A O 1
ATOM 1295 N N . TYR A 1 167 ? -0.301 9.402 -4.603 1.00 97.19 167 TYR A N 1
ATOM 1296 C CA . TYR A 1 167 ? 0.357 8.124 -4.906 1.00 97.19 167 TYR A CA 1
ATOM 1297 C C . TYR A 1 167 ? 0.855 7.391 -3.646 1.00 97.19 167 TYR A C 1
ATOM 1299 O O . TYR A 1 167 ? 1.414 8.012 -2.740 1.00 97.19 167 TYR A O 1
ATOM 1307 N N . ASN A 1 168 ? 0.736 6.061 -3.638 1.00 95.69 168 ASN A N 1
ATOM 1308 C CA . ASN A 1 168 ? 1.206 5.178 -2.569 1.00 95.69 168 ASN A CA 1
ATOM 1309 C C . ASN A 1 168 ? 2.271 4.190 -3.065 1.00 95.69 168 ASN A C 1
ATOM 1311 O O . ASN A 1 168 ? 3.401 4.174 -2.571 1.00 95.69 168 ASN A O 1
ATOM 1315 N N . SER A 1 169 ? 1.938 3.370 -4.055 1.00 96.94 169 SER A N 1
ATOM 1316 C CA . SER A 1 169 ? 2.811 2.280 -4.493 1.00 96.94 169 SER A CA 1
ATOM 1317 C C . SER A 1 169 ? 2.552 1.890 -5.943 1.00 96.94 169 SER A C 1
ATOM 1319 O O . SER A 1 169 ? 1.610 2.352 -6.587 1.00 96.94 169 SER A O 1
ATOM 1321 N N . ALA A 1 170 ? 3.446 1.085 -6.508 1.00 97.94 170 ALA A N 1
ATOM 1322 C CA . ALA A 1 170 ? 3.265 0.479 -7.812 1.00 97.94 170 ALA A CA 1
ATOM 1323 C C . ALA A 1 170 ? 3.775 -0.957 -7.828 1.00 97.94 170 ALA A C 1
ATOM 1325 O O . ALA A 1 170 ? 4.848 -1.244 -7.304 1.00 97.94 170 ALA A O 1
ATOM 1326 N N . ASP A 1 171 ? 3.049 -1.814 -8.524 1.00 98.00 171 ASP A N 1
ATOM 1327 C CA . ASP A 1 171 ? 3.488 -3.147 -8.894 1.00 98.00 171 ASP A CA 1
ATOM 1328 C C . ASP A 1 171 ? 3.978 -3.131 -10.343 1.00 98.00 171 ASP A C 1
ATOM 1330 O O . ASP A 1 171 ? 3.349 -2.532 -11.218 1.00 98.00 171 ASP A O 1
ATOM 1334 N N . LEU A 1 172 ? 5.110 -3.780 -10.603 1.00 97.50 172 LEU A N 1
ATOM 1335 C CA . LEU A 1 172 ? 5.740 -3.875 -11.913 1.00 97.50 172 LEU A CA 1
ATOM 1336 C C . LEU A 1 172 ? 6.010 -5.344 -12.242 1.00 97.50 172 LEU A C 1
ATOM 1338 O O . LEU A 1 172 ? 6.705 -6.036 -11.493 1.00 97.50 172 LEU A O 1
ATOM 1342 N N . TRP A 1 173 ? 5.528 -5.802 -13.395 1.00 97.25 173 TRP A N 1
ATOM 1343 C CA . TRP A 1 173 ? 5.842 -7.128 -13.922 1.00 97.25 173 TRP A CA 1
ATOM 1344 C C . TRP A 1 173 ? 6.815 -7.016 -15.087 1.00 97.25 173 TRP A C 1
ATOM 1346 O O . TRP A 1 173 ? 6.569 -6.325 -16.076 1.00 97.25 173 TRP A O 1
ATOM 1356 N N . LEU A 1 174 ? 7.957 -7.683 -14.945 1.00 95.25 174 LEU A N 1
ATOM 1357 C CA . LEU A 1 174 ? 8.964 -7.791 -15.988 1.00 95.25 174 LEU A CA 1
ATOM 1358 C C . LEU A 1 174 ? 8.877 -9.166 -16.640 1.00 95.25 174 LEU A C 1
ATOM 1360 O O . LEU A 1 174 ? 9.039 -10.182 -15.969 1.00 95.25 174 LEU A O 1
ATOM 1364 N N . ARG A 1 175 ? 8.712 -9.196 -17.958 1.00 95.31 175 ARG A N 1
ATOM 1365 C CA . ARG A 1 175 ? 8.768 -10.419 -18.753 1.00 95.31 175 ARG A CA 1
ATOM 1366 C C . ARG A 1 175 ? 10.183 -10.655 -19.251 1.00 95.31 175 ARG A C 1
ATOM 1368 O O . ARG A 1 175 ? 10.769 -9.786 -19.905 1.00 95.31 175 ARG A O 1
ATOM 1375 N N . ASP A 1 176 ? 10.712 -11.837 -18.972 1.00 94.81 176 ASP A N 1
ATOM 1376 C CA . ASP A 1 176 ? 12.011 -12.262 -19.480 1.00 94.81 176 ASP A CA 1
ATOM 1377 C C . ASP A 1 176 ? 11.933 -12.773 -20.939 1.00 94.81 176 ASP A C 1
ATOM 1379 O O . ASP A 1 176 ? 10.842 -13.002 -21.473 1.00 94.81 176 ASP A O 1
ATOM 1383 N N . PRO A 1 177 ? 13.078 -12.991 -21.616 1.00 93.81 177 PRO A N 1
ATOM 1384 C CA . PRO A 1 177 ? 13.113 -13.489 -22.994 1.00 93.81 177 PRO A CA 1
ATOM 1385 C C . PRO A 1 177 ? 12.477 -14.871 -23.205 1.00 93.81 177 PRO A C 1
ATOM 1387 O O . PRO A 1 177 ? 12.225 -15.257 -24.345 1.00 93.81 177 PRO A O 1
ATOM 1390 N N . GLN A 1 178 ? 12.259 -15.638 -22.135 1.00 93.69 178 GLN A N 1
ATOM 1391 C CA . GLN A 1 178 ? 11.614 -16.951 -22.169 1.00 93.69 178 GLN A CA 1
ATOM 1392 C C . GLN A 1 178 ? 10.095 -16.848 -21.948 1.00 93.69 178 GLN A C 1
ATOM 1394 O O . GLN A 1 178 ? 9.392 -17.847 -22.081 1.00 93.69 178 GLN A O 1
ATOM 1399 N N . GLY A 1 179 ? 9.582 -15.649 -21.656 1.00 92.00 179 GLY A N 1
ATOM 1400 C CA . GLY A 1 179 ? 8.170 -15.383 -21.401 1.00 92.00 179 GLY A CA 1
ATOM 1401 C C . GLY A 1 179 ? 7.753 -15.540 -19.938 1.00 92.00 179 GLY A C 1
ATOM 1402 O O . GLY A 1 179 ? 6.555 -15.552 -19.667 1.00 92.00 179 GLY A O 1
ATOM 1403 N N . VAL A 1 180 ? 8.699 -15.669 -19.003 1.00 94.38 180 VAL A N 1
ATOM 1404 C CA . VAL A 1 180 ? 8.403 -15.764 -17.566 1.00 94.38 180 VAL A CA 1
ATOM 1405 C C . VAL A 1 180 ? 8.231 -14.365 -16.981 1.00 94.38 180 VAL A C 1
ATOM 1407 O O . VAL A 1 180 ? 9.016 -13.465 -17.278 1.00 94.38 180 VAL A O 1
ATOM 1410 N N . GLU A 1 181 ? 7.207 -14.190 -16.147 1.00 95.62 181 GLU A N 1
ATOM 1411 C CA . GLU A 1 181 ? 6.917 -12.937 -15.444 1.00 95.62 181 GLU A CA 1
ATOM 1412 C C . GLU A 1 181 ? 7.641 -12.861 -14.095 1.00 95.62 181 GLU A C 1
ATOM 1414 O O . GLU A 1 181 ? 7.637 -13.816 -13.315 1.00 95.62 181 GLU A O 1
ATOM 1419 N N . HIS A 1 182 ? 8.204 -11.691 -13.797 1.00 95.56 182 HIS A N 1
ATOM 1420 C CA . HIS A 1 182 ? 8.956 -11.398 -12.580 1.00 95.56 182 HIS A CA 1
ATOM 1421 C C . HIS A 1 182 ? 8.378 -10.156 -11.896 1.00 95.56 182 HIS A C 1
ATOM 1423 O O . HIS A 1 182 ? 8.452 -9.046 -12.427 1.00 95.56 182 HIS A O 1
ATOM 1429 N N . PHE A 1 183 ? 7.808 -10.346 -10.707 1.00 97.00 183 PHE A N 1
ATOM 1430 C CA . PHE A 1 183 ? 7.174 -9.285 -9.923 1.00 97.00 183 PHE A CA 1
ATOM 1431 C C . PHE A 1 183 ? 8.195 -8.413 -9.185 1.00 97.00 183 PHE A C 1
ATOM 1433 O O . PHE A 1 183 ? 9.129 -8.925 -8.567 1.00 97.00 183 PHE A O 1
ATOM 1440 N N . ASN A 1 184 ? 7.972 -7.099 -9.195 1.00 96.94 184 ASN A N 1
ATOM 1441 C CA . ASN A 1 184 ? 8.700 -6.121 -8.396 1.00 96.94 184 ASN A CA 1
ATOM 1442 C C . ASN A 1 184 ? 7.746 -5.032 -7.890 1.00 96.94 184 ASN A C 1
ATOM 1444 O O . ASN A 1 184 ? 6.993 -4.465 -8.673 1.00 96.94 184 ASN A O 1
ATOM 1448 N N . GLY A 1 185 ? 7.835 -4.687 -6.606 1.00 96.62 185 GLY A N 1
ATOM 1449 C CA . GLY A 1 185 ? 7.096 -3.565 -6.024 1.00 96.62 185 GLY A CA 1
ATOM 1450 C C . GLY A 1 185 ? 7.950 -2.300 -5.921 1.00 96.62 185 GLY A C 1
ATOM 1451 O O . GLY A 1 185 ? 9.148 -2.363 -5.637 1.00 96.62 185 GLY A O 1
ATOM 1452 N N . HIS A 1 186 ? 7.320 -1.147 -6.104 1.00 97.19 186 HIS A N 1
ATOM 1453 C CA . HIS A 1 186 ? 7.832 0.165 -5.737 1.00 97.19 186 HIS A CA 1
ATOM 1454 C C . HIS A 1 186 ? 6.905 0.770 -4.684 1.00 97.19 186 HIS A C 1
ATOM 1456 O O . HIS A 1 186 ? 5.703 0.892 -4.898 1.00 97.19 186 HIS A O 1
ATOM 1462 N N . TRP A 1 187 ? 7.477 1.209 -3.572 1.00 94.44 187 TRP A N 1
ATOM 1463 C CA . TRP A 1 187 ? 6.752 1.910 -2.519 1.00 94.44 187 TRP A CA 1
ATOM 1464 C C . TRP A 1 187 ? 7.173 3.371 -2.531 1.00 94.44 187 TRP A C 1
ATOM 1466 O O . TRP A 1 187 ? 8.335 3.684 -2.810 1.00 94.44 187 TRP A O 1
ATOM 1476 N N . ILE A 1 188 ? 6.248 4.275 -2.213 1.00 93.62 188 ILE A N 1
ATOM 1477 C CA . ILE A 1 188 ? 6.632 5.636 -1.850 1.00 93.62 188 ILE A CA 1
ATOM 1478 C C . ILE A 1 188 ? 7.647 5.594 -0.696 1.00 93.62 188 ILE A C 1
ATOM 1480 O O . ILE A 1 188 ? 7.779 4.586 0.002 1.00 93.62 188 ILE A O 1
ATOM 1484 N N . SER A 1 189 ? 8.421 6.667 -0.518 1.00 91.31 189 SER A N 1
ATOM 1485 C CA . SER A 1 189 ? 9.489 6.688 0.485 1.00 91.31 189 SER A CA 1
ATOM 1486 C C . SER A 1 189 ? 8.977 6.253 1.863 1.00 91.31 189 SER A C 1
ATOM 1488 O O . SER A 1 189 ? 7.858 6.583 2.248 1.00 91.31 189 SER A O 1
ATOM 1490 N N . ASN A 1 190 ? 9.815 5.553 2.636 1.00 88.75 190 ASN A N 1
ATOM 1491 C CA . ASN A 1 190 ? 9.426 5.054 3.962 1.00 88.75 190 ASN A CA 1
ATOM 1492 C C . ASN A 1 190 ? 8.860 6.154 4.875 1.00 88.75 190 ASN A C 1
ATOM 1494 O O . ASN A 1 190 ? 7.963 5.886 5.660 1.00 88.75 190 ASN A O 1
ATOM 1498 N N . GLU A 1 191 ? 9.370 7.384 4.778 1.00 90.06 191 GLU A N 1
ATOM 1499 C CA . GLU A 1 191 ? 8.852 8.524 5.546 1.00 90.06 191 GLU A CA 1
ATOM 1500 C C . GLU A 1 191 ? 7.410 8.889 5.161 1.00 90.06 191 GLU A C 1
ATOM 1502 O O . GLU A 1 191 ? 6.625 9.299 6.007 1.00 90.06 191 GLU A O 1
ATOM 1507 N N . GLU A 1 192 ? 7.063 8.742 3.887 1.00 91.88 192 GLU A N 1
ATOM 1508 C CA . GLU A 1 192 ? 5.759 9.101 3.339 1.00 91.88 192 GLU A CA 1
ATOM 1509 C C . GLU A 1 192 ? 4.734 7.971 3.455 1.00 91.88 192 GLU A C 1
ATOM 1511 O O . GLU A 1 192 ? 3.533 8.215 3.587 1.00 91.88 192 GLU A O 1
ATOM 1516 N N . PHE A 1 193 ? 5.213 6.728 3.438 1.00 90.00 193 PHE A N 1
ATOM 1517 C CA . PHE A 1 193 ? 4.382 5.536 3.528 1.00 90.00 193 PHE A CA 1
ATOM 1518 C C . PHE A 1 193 ? 3.514 5.544 4.795 1.00 90.00 193 PHE A C 1
ATOM 1520 O O . PHE A 1 193 ? 2.307 5.339 4.710 1.00 90.00 193 PHE A O 1
ATOM 1527 N N . TYR A 1 194 ? 4.108 5.875 5.948 1.00 89.94 194 TYR A N 1
ATOM 1528 C CA . TYR A 1 194 ? 3.427 5.859 7.250 1.00 89.94 194 TYR A CA 1
ATOM 1529 C C . TYR A 1 194 ? 2.582 7.101 7.559 1.00 89.94 194 TYR A C 1
ATOM 1531 O O . TYR A 1 194 ? 1.922 7.133 8.596 1.00 89.94 194 TYR A O 1
ATOM 1539 N N . LYS A 1 195 ? 2.597 8.133 6.708 1.00 93.94 195 LYS A N 1
ATOM 1540 C CA . LYS A 1 195 ? 1.735 9.306 6.906 1.00 93.94 195 LYS A CA 1
ATOM 1541 C C . LYS A 1 195 ? 0.305 8.987 6.513 1.00 93.94 195 LYS A C 1
ATOM 1543 O O . LYS A 1 195 ? 0.072 8.261 5.542 1.00 93.94 195 LYS A O 1
ATOM 1548 N N . VAL A 1 196 ? -0.645 9.593 7.220 1.00 93.81 196 VAL A N 1
ATOM 1549 C CA . VAL A 1 196 ? -2.071 9.490 6.883 1.00 93.81 196 VAL A CA 1
ATOM 1550 C C . VAL A 1 196 ? -2.333 10.181 5.545 1.00 93.81 196 VAL A C 1
ATOM 1552 O O . VAL A 1 196 ? -3.025 9.639 4.682 1.00 93.81 196 VAL A O 1
ATOM 1555 N N . TYR A 1 197 ? -1.726 11.348 5.335 1.00 94.94 197 TYR A N 1
ATOM 1556 C CA . TYR A 1 197 ? -1.922 12.170 4.149 1.00 94.94 197 TYR A CA 1
ATOM 1557 C C . TYR A 1 197 ? -0.682 12.259 3.272 1.00 94.94 197 TYR A C 1
ATOM 1559 O O . TYR A 1 197 ? 0.440 12.364 3.761 1.00 94.94 197 TYR A O 1
ATOM 1567 N N . PHE A 1 198 ? -0.914 12.284 1.957 1.00 95.00 198 PHE A N 1
ATOM 1568 C CA . PHE A 1 198 ? 0.125 12.587 0.985 1.00 95.00 198 PHE A CA 1
ATOM 1569 C C . PHE A 1 198 ? 0.685 13.998 1.201 1.00 95.00 198 PHE A C 1
ATOM 1571 O O . PHE A 1 198 ? -0.048 14.977 1.374 1.00 95.00 198 PHE A O 1
ATOM 1578 N N . THR A 1 199 ? 2.006 14.102 1.170 1.00 93.56 199 THR A N 1
ATOM 1579 C CA . THR A 1 199 ? 2.757 15.333 1.362 1.00 93.56 199 THR A CA 1
ATOM 1580 C C . THR A 1 199 ? 2.883 16.067 0.035 1.00 93.56 199 THR A C 1
ATOM 1582 O O . THR A 1 199 ? 3.595 15.641 -0.872 1.00 93.56 199 THR A O 1
ATOM 1585 N N . GLY A 1 200 ? 2.251 17.237 -0.045 1.00 92.69 200 GLY A N 1
ATOM 1586 C CA . GLY A 1 200 ? 2.291 18.106 -1.218 1.00 92.69 200 GLY A CA 1
ATOM 1587 C C . GLY A 1 200 ? 0.955 18.152 -1.950 1.00 92.69 200 GLY A C 1
ATOM 1588 O O . GLY A 1 200 ? -0.096 17.935 -1.355 1.00 92.69 200 GLY A O 1
ATOM 1589 N N . ASP A 1 201 ? 1.007 18.501 -3.232 1.00 95.88 201 ASP A N 1
ATOM 1590 C CA . ASP A 1 201 ? -0.166 18.574 -4.103 1.00 95.88 201 ASP A CA 1
ATOM 1591 C C . ASP A 1 201 ? -0.331 17.237 -4.849 1.00 95.88 201 ASP A C 1
ATOM 1593 O O . ASP A 1 201 ? 0.503 16.947 -5.713 1.00 95.88 201 ASP A O 1
ATOM 1597 N N . PRO A 1 202 ? -1.365 16.425 -4.548 1.00 96.69 202 PRO A N 1
ATOM 1598 C CA . PRO A 1 202 ? -1.587 15.149 -5.232 1.00 96.69 202 PRO A CA 1
ATOM 1599 C C . PRO A 1 202 ? -1.872 15.340 -6.731 1.00 96.69 202 PRO A C 1
ATOM 1601 O O . PRO A 1 202 ? -1.511 14.484 -7.539 1.00 96.69 202 PRO A O 1
ATOM 1604 N N . THR A 1 203 ? -2.418 16.498 -7.126 1.00 97.94 203 THR A N 1
ATOM 1605 C CA . THR A 1 203 ? -2.775 16.818 -8.520 1.00 97.94 203 THR A CA 1
ATOM 1606 C C . THR A 1 203 ? -1.572 17.172 -9.387 1.00 97.94 203 THR A C 1
ATOM 1608 O O . THR A 1 203 ? -1.645 17.144 -10.627 1.00 97.94 203 THR A O 1
ATOM 1611 N N . ALA A 1 204 ? -0.441 17.471 -8.749 1.00 98.12 204 ALA A N 1
ATOM 1612 C CA . ALA A 1 204 ? 0.814 17.716 -9.420 1.00 98.12 204 ALA A CA 1
ATOM 1613 C C . ALA A 1 204 ? 1.470 16.393 -9.816 1.00 98.12 204 ALA A C 1
ATOM 1615 O O . ALA A 1 204 ? 1.613 15.456 -9.039 1.00 98.12 204 ALA A O 1
ATOM 1616 N N . TRP A 1 205 ? 1.950 16.338 -11.052 1.00 97.94 205 TRP A N 1
ATOM 1617 C CA . TRP A 1 205 ? 2.720 15.197 -11.511 1.00 97.94 205 TRP A CA 1
ATOM 1618 C C . TRP A 1 205 ? 4.049 15.045 -10.762 1.00 97.94 205 TRP A C 1
ATOM 1620 O O . TRP A 1 205 ? 4.921 15.913 -10.874 1.00 97.94 205 TRP A O 1
ATOM 1630 N N . ALA A 1 206 ? 4.252 13.880 -10.155 1.00 97.12 206 ALA A N 1
ATOM 1631 C CA . ALA A 1 206 ? 5.497 13.467 -9.520 1.00 97.12 206 ALA A CA 1
ATOM 1632 C C . ALA A 1 206 ? 6.167 12.326 -10.300 1.00 97.12 206 ALA A C 1
ATOM 1634 O O . ALA A 1 206 ? 5.496 11.476 -10.886 1.00 97.12 206 ALA A O 1
ATOM 1635 N N . THR A 1 207 ? 7.502 12.323 -10.333 1.00 97.31 207 THR A N 1
ATOM 1636 C CA . THR A 1 207 ? 8.303 11.270 -10.974 1.00 97.31 207 THR A CA 1
ATOM 1637 C C . THR A 1 207 ? 8.919 10.377 -9.909 1.00 97.31 207 THR A C 1
ATOM 1639 O O . THR A 1 207 ? 9.585 10.869 -9.000 1.00 97.31 207 THR A O 1
ATOM 1642 N N . TYR A 1 208 ? 8.760 9.071 -10.079 1.00 97.25 208 TYR A N 1
ATOM 1643 C CA . TYR A 1 208 ? 9.285 8.035 -9.199 1.00 97.25 208 TYR A CA 1
ATOM 1644 C C . TYR A 1 208 ? 10.316 7.182 -9.939 1.00 97.25 208 TYR A C 1
ATOM 1646 O O . TYR A 1 208 ? 10.313 7.112 -11.173 1.00 97.25 208 TYR A O 1
ATOM 1654 N N . LYS A 1 209 ? 11.228 6.562 -9.183 1.00 96.75 209 LYS A N 1
ATOM 1655 C CA . LYS A 1 209 ? 12.296 5.715 -9.717 1.00 96.75 209 LYS A CA 1
ATOM 1656 C C . LYS A 1 209 ? 12.369 4.412 -8.932 1.00 96.75 209 LYS A C 1
ATOM 1658 O O . LYS A 1 209 ? 12.575 4.441 -7.725 1.00 96.75 209 LYS A O 1
ATOM 1663 N N . GLN A 1 210 ? 12.331 3.295 -9.648 1.00 96.19 210 GLN A N 1
ATOM 1664 C CA . GLN A 1 210 ? 12.586 1.963 -9.119 1.00 96.19 210 GLN A CA 1
ATOM 1665 C C . GLN A 1 210 ? 13.893 1.414 -9.691 1.00 96.19 210 GLN A C 1
ATOM 1667 O O . GLN A 1 210 ? 14.133 1.503 -10.893 1.00 96.19 210 GLN A O 1
ATOM 1672 N N . THR A 1 211 ? 14.743 0.854 -8.830 1.00 97.00 211 THR A N 1
ATOM 1673 C CA . THR A 1 211 ? 15.975 0.163 -9.247 1.00 97.00 211 THR A CA 1
ATOM 1674 C C . THR A 1 211 ? 15.852 -1.317 -8.919 1.00 97.00 211 THR A C 1
ATOM 1676 O O . THR A 1 211 ? 15.626 -1.671 -7.766 1.00 97.00 211 THR A O 1
ATOM 1679 N N . ILE A 1 212 ? 16.022 -2.174 -9.920 1.00 96.06 212 ILE A N 1
ATOM 1680 C CA . ILE A 1 212 ? 15.959 -3.632 -9.797 1.00 96.06 212 ILE A CA 1
ATOM 1681 C C . ILE A 1 212 ? 17.331 -4.192 -10.159 1.00 96.06 212 ILE A C 1
ATOM 1683 O O . ILE A 1 212 ? 17.933 -3.778 -11.149 1.00 96.06 212 ILE A O 1
ATOM 1687 N N . ILE A 1 213 ? 17.830 -5.138 -9.366 1.00 96.31 213 ILE A N 1
ATOM 1688 C CA . ILE A 1 213 ? 19.028 -5.909 -9.704 1.00 96.31 213 ILE A CA 1
ATOM 1689 C C . ILE A 1 213 ? 18.571 -7.294 -10.146 1.00 96.31 213 ILE A C 1
ATOM 1691 O O . ILE A 1 213 ? 18.134 -8.098 -9.324 1.00 96.31 213 ILE A O 1
ATOM 1695 N N . LEU A 1 214 ? 18.666 -7.567 -11.446 1.00 95.19 214 LEU A N 1
ATOM 1696 C CA . LEU A 1 214 ? 18.485 -8.919 -11.960 1.00 95.19 214 LEU A CA 1
ATOM 1697 C C . LEU A 1 214 ? 19.646 -9.787 -11.451 1.00 95.19 214 LEU A C 1
ATOM 1699 O O . LEU A 1 214 ? 20.793 -9.348 -11.558 1.00 95.19 214 LEU A O 1
ATOM 1703 N N . PRO A 1 215 ? 19.393 -10.984 -10.895 1.00 95.38 215 PRO A N 1
ATOM 1704 C CA . PRO A 1 215 ? 20.438 -11.813 -10.302 1.00 95.38 215 PRO A CA 1
ATOM 1705 C C . PRO A 1 215 ? 21.382 -12.418 -11.350 1.00 95.38 215 PRO A C 1
ATOM 1707 O O . PRO A 1 215 ? 21.058 -12.530 -12.537 1.00 95.38 215 PRO A O 1
ATOM 1710 N N . VAL A 1 216 ? 22.546 -12.886 -10.892 1.00 96.00 216 VAL A N 1
ATOM 1711 C CA . VAL A 1 216 ? 23.461 -13.717 -11.693 1.00 96.00 216 VAL A CA 1
ATOM 1712 C C . VAL A 1 216 ? 22.702 -14.902 -12.301 1.00 96.00 216 VAL A C 1
ATOM 1714 O O . VAL A 1 216 ? 21.957 -15.595 -11.613 1.00 96.00 216 VAL A O 1
ATOM 1717 N N . GLY A 1 217 ? 22.917 -15.150 -13.592 1.00 92.88 217 GLY A N 1
ATOM 1718 C CA . GLY A 1 217 ? 22.243 -16.204 -14.350 1.00 92.88 217 GLY A CA 1
ATOM 1719 C C . GLY A 1 217 ? 20.907 -15.792 -14.972 1.00 92.88 217 GLY A C 1
ATOM 1720 O O . GLY A 1 217 ? 20.277 -16.628 -15.617 1.00 92.88 217 GLY A O 1
ATOM 1721 N N . SER A 1 218 ? 20.486 -14.529 -14.826 1.00 94.50 218 SER A N 1
ATOM 1722 C CA . SER A 1 218 ? 19.302 -14.010 -15.522 1.00 94.50 218 SER A CA 1
ATOM 1723 C C . SER A 1 218 ? 19.406 -14.208 -17.034 1.00 94.50 218 SER A C 1
ATOM 1725 O O . SER A 1 218 ? 20.479 -14.064 -17.629 1.00 94.50 218 SER A O 1
ATOM 1727 N N . ALA A 1 219 ? 18.276 -14.558 -17.651 1.00 92.06 219 ALA A N 1
ATOM 1728 C CA . ALA A 1 219 ? 18.217 -14.929 -19.056 1.00 92.06 219 ALA A CA 1
ATOM 1729 C C . ALA A 1 219 ? 18.714 -13.784 -19.964 1.00 92.06 219 ALA A C 1
ATOM 1731 O O . ALA A 1 219 ? 18.210 -12.659 -19.859 1.00 92.06 219 ALA A O 1
ATOM 1732 N N . PRO A 1 220 ? 19.676 -14.043 -20.870 1.00 88.88 220 PRO A N 1
ATOM 1733 C CA . PRO A 1 220 ? 20.146 -13.031 -21.803 1.00 88.88 220 PRO A CA 1
ATOM 1734 C C . PRO A 1 220 ? 19.083 -12.754 -22.871 1.00 88.88 220 PRO A C 1
ATOM 1736 O O . PRO A 1 220 ? 18.489 -13.681 -23.421 1.00 88.88 220 PRO A O 1
ATOM 1739 N N . GLY A 1 221 ? 18.877 -11.481 -23.203 1.00 88.94 221 GLY A N 1
ATOM 1740 C CA . GLY A 1 221 ? 17.951 -11.057 -24.252 1.00 88.94 221 GLY A CA 1
ATOM 1741 C C . GLY A 1 221 ? 17.157 -9.816 -23.862 1.00 88.94 221 GLY A C 1
ATOM 1742 O O . GLY A 1 221 ? 17.517 -9.098 -22.929 1.00 88.94 221 GLY A O 1
ATOM 1743 N N . THR A 1 222 ? 16.078 -9.561 -24.596 1.00 90.56 222 THR A N 1
ATOM 1744 C CA . THR A 1 222 ? 15.183 -8.432 -24.338 1.00 90.56 222 THR A CA 1
ATOM 1745 C C . THR A 1 222 ? 14.205 -8.778 -23.225 1.00 90.56 222 THR A C 1
ATOM 1747 O O . THR A 1 222 ? 13.348 -9.641 -23.395 1.00 90.56 222 THR A O 1
ATOM 1750 N N . TRP A 1 223 ? 14.332 -8.074 -22.107 1.00 94.06 223 TRP A N 1
ATOM 1751 C CA . TRP A 1 223 ? 13.309 -8.015 -21.070 1.00 94.06 223 TRP A CA 1
ATOM 1752 C C . TRP A 1 223 ? 12.336 -6.877 -21.388 1.00 94.06 223 TRP A C 1
ATOM 1754 O O . TRP A 1 223 ? 12.739 -5.864 -21.965 1.00 94.06 223 TRP A O 1
ATOM 1764 N N . GLY A 1 224 ? 11.072 -7.028 -21.009 1.00 91.62 224 GLY A N 1
ATOM 1765 C CA . GLY A 1 224 ? 10.048 -5.996 -21.177 1.00 91.62 224 GLY A CA 1
ATOM 1766 C C . GLY A 1 224 ? 9.269 -5.762 -19.890 1.00 91.62 224 GLY A C 1
ATOM 1767 O O . GLY A 1 224 ? 9.112 -6.682 -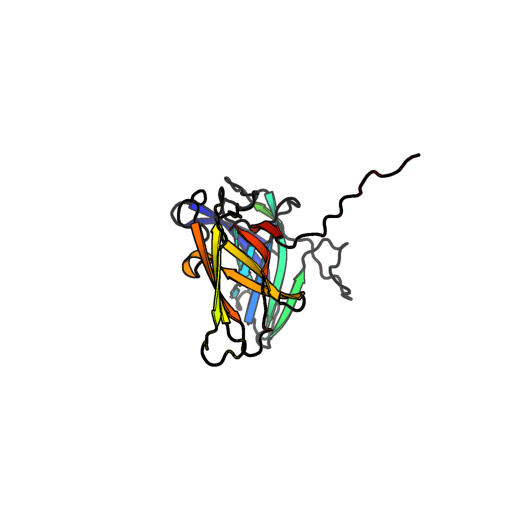19.097 1.00 91.62 224 GLY A O 1
ATOM 1768 N N . LEU A 1 225 ? 8.764 -4.545 -19.691 1.00 95.00 225 LEU A N 1
ATOM 1769 C CA . LEU A 1 225 ? 7.695 -4.294 -18.724 1.00 95.00 225 LEU A CA 1
ATOM 1770 C C . LEU A 1 225 ? 6.389 -4.768 -19.366 1.00 95.00 225 LEU A C 1
ATOM 1772 O O . LEU A 1 225 ? 6.009 -4.239 -20.407 1.00 95.00 225 LEU A O 1
ATOM 1776 N N . SER A 1 226 ? 5.767 -5.797 -18.800 1.00 95.25 226 SER A N 1
ATOM 1777 C CA . SER A 1 226 ? 4.543 -6.416 -19.321 1.00 95.25 226 SER A CA 1
ATOM 1778 C C . SER A 1 226 ? 3.297 -5.767 -18.730 1.00 95.25 226 SER A C 1
ATOM 1780 O O . SER A 1 226 ? 2.340 -5.511 -19.450 1.00 95.25 226 SER A O 1
ATOM 1782 N N . GLU A 1 227 ? 3.333 -5.438 -17.442 1.00 96.44 227 GLU A N 1
ATOM 1783 C CA . GLU A 1 227 ? 2.226 -4.822 -16.720 1.00 96.44 227 GLU A CA 1
ATOM 1784 C C . GLU A 1 227 ? 2.755 -3.865 -15.649 1.00 96.44 227 GLU A C 1
ATOM 1786 O O . GLU A 1 227 ? 3.824 -4.076 -15.066 1.00 96.44 227 GLU A O 1
ATOM 1791 N N . MET A 1 228 ? 1.982 -2.818 -15.372 1.00 97.38 228 MET A N 1
ATOM 1792 C CA . MET A 1 228 ? 2.177 -1.959 -14.216 1.00 97.38 228 MET A CA 1
ATOM 1793 C C . MET A 1 228 ? 0.834 -1.611 -13.574 1.00 97.38 228 MET A C 1
ATOM 1795 O O . MET A 1 228 ? -0.102 -1.211 -14.266 1.00 97.38 228 MET A O 1
ATOM 1799 N N . VAL A 1 229 ? 0.751 -1.719 -12.251 1.00 97.75 229 VAL A N 1
ATOM 1800 C CA . VAL A 1 229 ? -0.400 -1.260 -11.462 1.00 97.75 229 VAL A CA 1
ATOM 1801 C C . VAL A 1 229 ? 0.080 -0.160 -10.531 1.00 97.75 229 VAL A C 1
ATOM 1803 O O . VAL A 1 229 ? 1.101 -0.323 -9.875 1.00 97.75 229 VAL A O 1
ATOM 1806 N N . VAL A 1 230 ? -0.611 0.974 -10.492 1.00 97.75 230 VAL A N 1
ATOM 1807 C CA . VAL A 1 230 ? -0.331 2.071 -9.553 1.00 97.75 230 VAL A CA 1
ATOM 1808 C C . VAL A 1 230 ? -1.481 2.203 -8.572 1.00 97.75 230 VAL A C 1
ATOM 1810 O O . VAL A 1 230 ? -2.634 2.136 -8.989 1.00 97.75 230 VAL A O 1
ATOM 1813 N N . TYR A 1 231 ? -1.152 2.415 -7.301 1.00 96.44 231 TYR A N 1
ATOM 1814 C CA . TYR A 1 231 ? -2.100 2.577 -6.205 1.00 96.44 231 TYR A CA 1
ATOM 1815 C C . TYR A 1 231 ? -1.955 3.965 -5.587 1.00 96.44 231 TYR A C 1
ATOM 1817 O O . TYR A 1 231 ? -0.837 4.479 -5.441 1.00 96.44 231 TYR A O 1
ATOM 1825 N N . ASP A 1 232 ? -3.076 4.560 -5.207 1.00 95.50 232 ASP A N 1
ATOM 1826 C CA . ASP A 1 232 ? -3.115 5.761 -4.378 1.00 95.50 232 ASP A CA 1
ATOM 1827 C C . ASP A 1 232 ? -3.207 5.401 -2.874 1.00 95.50 232 ASP A C 1
ATOM 1829 O O . ASP A 1 232 ? -3.169 4.224 -2.488 1.00 95.50 232 ASP A O 1
ATOM 1833 N N . LYS A 1 233 ? -3.277 6.401 -1.986 1.00 93.38 233 LYS A N 1
ATOM 1834 C CA . LYS A 1 233 ? -3.429 6.165 -0.537 1.00 93.38 233 LYS A CA 1
ATOM 1835 C C . LYS A 1 233 ? -4.858 5.768 -0.143 1.00 93.38 233 LYS A C 1
ATOM 1837 O O . LYS A 1 233 ? -5.031 5.185 0.925 1.00 93.38 233 LYS A O 1
ATOM 1842 N N . ALA A 1 234 ? -5.860 6.023 -0.987 1.00 92.12 234 ALA A N 1
ATOM 1843 C CA . ALA A 1 234 ? -7.222 5.500 -0.844 1.00 92.12 234 ALA A CA 1
ATOM 1844 C C . ALA A 1 234 ? -7.357 4.020 -1.261 1.00 92.12 234 ALA A C 1
ATOM 1846 O O . ALA A 1 234 ? -8.375 3.393 -0.966 1.00 92.12 234 ALA A O 1
ATOM 1847 N N . HIS A 1 235 ? -6.300 3.465 -1.862 1.00 91.38 235 HIS A N 1
ATOM 1848 C CA . HIS A 1 235 ? -6.167 2.134 -2.449 1.00 91.38 235 HIS A CA 1
ATOM 1849 C C . HIS A 1 235 ? -6.912 1.953 -3.782 1.00 91.38 235 HIS A C 1
ATOM 1851 O O . HIS A 1 235 ? -7.067 0.820 -4.243 1.00 91.38 235 HIS A O 1
ATOM 1857 N N . ASN A 1 236 ? -7.316 3.033 -4.457 1.00 92.62 236 ASN A N 1
ATOM 1858 C CA . ASN A 1 236 ? -7.756 2.932 -5.846 1.00 92.62 236 ASN A CA 1
ATOM 1859 C C . ASN A 1 236 ? -6.557 2.610 -6.739 1.00 92.62 236 ASN A C 1
ATOM 1861 O O . ASN A 1 236 ? -5.420 3.009 -6.469 1.00 92.62 236 ASN A O 1
ATOM 1865 N N . MET A 1 237 ? -6.810 1.867 -7.819 1.00 94.62 237 MET A N 1
ATOM 1866 C CA . MET A 1 237 ? -5.741 1.358 -8.671 1.00 94.62 237 MET A CA 1
ATOM 1867 C C . MET A 1 237 ? -5.983 1.605 -10.154 1.00 94.62 237 MET A C 1
ATOM 1869 O O . MET A 1 237 ? -7.090 1.425 -10.667 1.00 94.62 237 MET A O 1
ATOM 1873 N N . PHE A 1 238 ? -4.917 1.963 -10.866 1.00 96.19 238 PHE A N 1
ATOM 1874 C CA . PHE A 1 238 ? -4.889 1.983 -12.324 1.00 96.19 238 PHE A CA 1
ATOM 1875 C C . PHE A 1 238 ? -3.929 0.908 -12.828 1.00 96.19 238 PHE A C 1
ATOM 1877 O O . PHE A 1 238 ? -2.757 0.886 -12.455 1.00 96.19 238 PHE A O 1
ATOM 1884 N N . ARG A 1 239 ? -4.430 0.027 -13.700 1.00 96.25 239 ARG A N 1
ATOM 1885 C CA . ARG A 1 239 ? -3.664 -1.054 -14.329 1.00 96.25 239 ARG A CA 1
ATOM 1886 C C . ARG A 1 239 ? -3.385 -0.723 -15.794 1.00 96.25 239 ARG A C 1
ATOM 1888 O O . ARG A 1 239 ? -4.313 -0.491 -16.567 1.00 96.25 239 ARG A O 1
ATOM 1895 N N . ALA A 1 240 ? -2.113 -0.764 -16.172 1.00 95.38 240 ALA A N 1
ATOM 1896 C CA . ALA A 1 240 ? -1.635 -0.656 -17.541 1.00 95.38 240 ALA A CA 1
ATOM 1897 C C . ALA A 1 240 ? -1.020 -1.985 -17.990 1.00 95.38 240 ALA A C 1
ATOM 1899 O O . ALA A 1 240 ? -0.060 -2.462 -17.387 1.00 95.38 240 ALA A O 1
ATOM 1900 N N . ASP A 1 241 ? -1.560 -2.550 -19.067 1.00 93.75 241 ASP A N 1
ATOM 1901 C CA . ASP A 1 241 ? -1.013 -3.721 -19.752 1.00 93.75 241 ASP A CA 1
ATOM 1902 C C . ASP A 1 241 ? -0.252 -3.253 -21.002 1.00 93.75 241 ASP A C 1
ATOM 1904 O O . ASP A 1 241 ? -0.777 -2.497 -21.826 1.00 93.75 241 ASP A O 1
ATOM 1908 N N . PHE A 1 242 ? 1.004 -3.674 -21.113 1.00 90.12 242 PHE A N 1
ATOM 1909 C CA . PHE A 1 242 ? 1.916 -3.356 -22.212 1.00 90.12 242 PHE A CA 1
ATOM 1910 C C . PHE A 1 242 ? 2.168 -4.560 -23.122 1.00 90.12 242 PHE A C 1
ATOM 1912 O O . PHE A 1 242 ? 2.944 -4.468 -24.078 1.00 90.12 242 PHE A O 1
ATOM 1919 N N . THR A 1 243 ? 1.538 -5.700 -22.846 1.00 80.62 243 THR A N 1
ATOM 1920 C CA . THR A 1 243 ? 1.592 -6.853 -23.730 1.00 80.62 243 THR A CA 1
ATOM 1921 C C . THR A 1 243 ? 0.746 -6.572 -24.971 1.00 80.62 243 THR A C 1
ATOM 1923 O O . THR A 1 243 ? -0.453 -6.301 -24.909 1.00 80.62 243 THR A O 1
ATOM 1926 N N . GLU A 1 244 ? 1.364 -6.606 -26.152 1.00 64.38 244 GLU A N 1
ATOM 1927 C CA . GLU A 1 244 ? 0.591 -6.540 -27.388 1.00 64.38 244 GLU A CA 1
ATOM 1928 C C . GLU A 1 244 ? -0.178 -7.854 -27.578 1.00 64.38 244 GLU A C 1
ATOM 1930 O O . GLU A 1 244 ? 0.397 -8.916 -27.824 1.00 64.38 244 GLU A O 1
ATOM 1935 N N . ILE A 1 245 ? -1.507 -7.777 -27.495 1.00 55.47 245 ILE A N 1
ATOM 1936 C CA . ILE A 1 245 ? -2.402 -8.850 -27.928 1.00 55.47 245 ILE A CA 1
ATOM 1937 C C . ILE A 1 245 ? -2.344 -8.908 -29.460 1.00 55.47 245 ILE A C 1
ATOM 1939 O O . ILE A 1 245 ? -2.579 -7.903 -30.134 1.00 55.47 245 ILE A O 1
ATOM 1943 N N . VAL A 1 246 ? -2.041 -10.091 -30.007 1.00 47.50 246 VAL A N 1
ATOM 1944 C CA . VAL A 1 246 ? -2.041 -10.404 -31.447 1.00 47.50 246 VAL A CA 1
ATOM 1945 C C . VAL A 1 246 ? -3.226 -9.735 -32.155 1.00 47.50 246 VAL A C 1
ATOM 1947 O O . VAL A 1 246 ? -4.380 -10.095 -31.921 1.00 47.50 246 VAL A O 1
ATOM 1950 N N . ARG A 1 247 ? -2.948 -8.785 -33.055 1.00 50.31 247 ARG A N 1
ATOM 1951 C CA . ARG A 1 247 ? -3.942 -8.235 -33.985 1.00 50.31 247 ARG A CA 1
ATOM 1952 C C . ARG A 1 247 ? -3.863 -9.014 -35.291 1.00 50.31 247 ARG A C 1
ATOM 1954 O O . ARG A 1 247 ? -2.814 -9.032 -35.928 1.00 50.31 247 ARG A O 1
ATOM 1961 N N . PHE A 1 248 ? -4.960 -9.645 -35.696 1.00 60.72 248 PHE A N 1
ATOM 1962 C CA . PHE A 1 248 ? -5.119 -10.134 -37.062 1.00 60.72 248 PHE A CA 1
ATOM 1963 C C . PHE A 1 248 ? -6.169 -9.279 -37.773 1.00 60.72 248 PHE A C 1
ATOM 1965 O O . PHE A 1 248 ? -7.255 -9.048 -37.243 1.00 60.72 248 PHE A O 1
ATOM 1972 N N . GLU A 1 249 ? -5.840 -8.797 -38.968 1.00 59.31 249 GLU A N 1
ATOM 1973 C CA . GLU A 1 249 ? -6.820 -8.244 -39.899 1.00 59.31 249 GLU A CA 1
ATOM 1974 C C . GLU A 1 249 ? -7.369 -9.390 -40.752 1.00 59.31 249 GLU A C 1
ATOM 1976 O O . GLU A 1 249 ? -6.616 -10.207 -41.283 1.00 59.31 249 GLU A O 1
ATOM 1981 N N . VAL A 1 250 ? -8.695 -9.473 -40.864 1.00 56.66 250 VAL A N 1
ATOM 1982 C CA . VAL A 1 250 ? -9.343 -10.357 -41.833 1.00 56.66 250 VAL A CA 1
ATOM 1983 C C . VAL A 1 250 ? -9.535 -9.549 -43.108 1.00 56.66 250 VAL A C 1
ATOM 1985 O O . VAL A 1 250 ? -10.413 -8.688 -43.167 1.00 56.66 250 VAL A O 1
ATOM 1988 N N . ASP A 1 251 ? -8.727 -9.827 -44.129 1.00 56.75 251 ASP A N 1
ATOM 1989 C CA . ASP A 1 251 ? -8.965 -9.291 -45.467 1.00 56.75 251 ASP A CA 1
ATOM 1990 C C . ASP A 1 251 ? -10.325 -9.780 -45.978 1.00 56.75 251 ASP A C 1
ATOM 1992 O O . ASP A 1 251 ? -10.588 -10.982 -46.077 1.00 56.75 251 ASP A O 1
ATOM 1996 N N . SER A 1 252 ? -11.201 -8.851 -46.361 1.00 59.97 252 SER A N 1
ATOM 1997 C CA . SER A 1 252 ? -12.415 -9.181 -47.103 1.00 59.97 252 SER A CA 1
ATOM 1998 C C . SER A 1 252 ? -12.068 -9.492 -48.565 1.00 59.97 252 SER A C 1
ATOM 2000 O O . SER A 1 252 ? -12.294 -8.685 -49.465 1.00 59.97 252 SER A O 1
ATOM 2002 N N . ALA A 1 253 ? -11.528 -10.683 -48.807 1.00 52.88 253 ALA A N 1
ATOM 2003 C CA . ALA A 1 253 ? -11.469 -11.337 -50.111 1.00 52.88 253 ALA A CA 1
ATOM 2004 C C . ALA A 1 253 ? -11.865 -12.809 -49.878 1.00 52.88 253 ALA A C 1
ATOM 2006 O O . ALA A 1 253 ? -11.230 -13.494 -49.094 1.00 52.88 253 ALA A O 1
ATOM 2007 N N . SER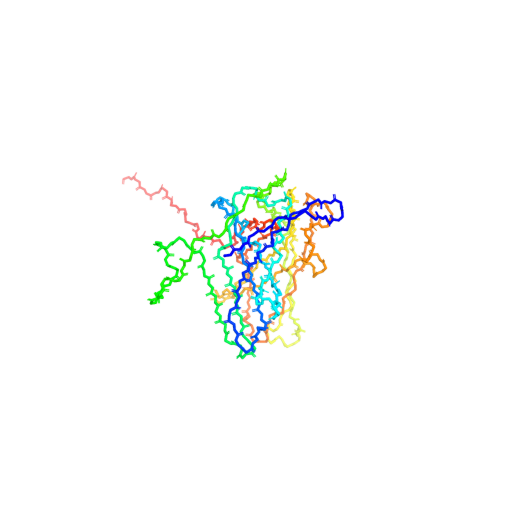 A 1 254 ? -12.916 -13.388 -50.453 1.00 48.81 254 SER A N 1
ATOM 2008 C CA . SER A 1 254 ? -13.611 -13.110 -51.703 1.00 48.81 254 SER A CA 1
ATOM 2009 C C . SER A 1 254 ? -15.044 -13.649 -51.602 1.00 48.81 254 SER A C 1
ATOM 2011 O O . SER A 1 254 ? -15.232 -14.819 -51.282 1.00 48.81 254 SER A O 1
ATOM 2013 N N . ALA A 1 255 ? -16.049 -12.841 -51.940 1.00 49.09 255 ALA A N 1
ATOM 2014 C CA . ALA A 1 255 ? -17.336 -13.353 -52.404 1.00 49.09 255 ALA A CA 1
ATOM 2015 C C . ALA A 1 255 ? -17.416 -13.080 -53.911 1.00 49.09 255 ALA A C 1
ATOM 2017 O O . ALA A 1 255 ? -17.728 -11.968 -54.341 1.00 49.09 255 ALA A O 1
ATOM 2018 N N . LYS A 1 256 ? -17.055 -14.087 -54.704 1.00 43.78 256 LYS A N 1
ATOM 2019 C CA . LYS A 1 256 ? -17.492 -14.246 -56.089 1.00 43.78 256 LYS A CA 1
ATOM 2020 C C . LYS A 1 256 ? -17.936 -15.681 -56.280 1.00 43.78 256 LYS A C 1
ATOM 2022 O O . LYS A 1 256 ? -17.190 -16.568 -55.814 1.00 43.78 256 LYS A O 1
#